Protein AF-A0A920T6J5-F1 (afdb_monomer_lite)

Structure (mmCIF, N/CA/C/O backbone):
data_AF-A0A920T6J5-F1
#
_entry.id   AF-A0A920T6J5-F1
#
loop_
_atom_site.group_PDB
_atom_site.id
_atom_site.type_symbol
_atom_site.label_atom_id
_atom_site.label_alt_id
_atom_site.label_comp_id
_atom_site.label_asym_id
_atom_site.label_entity_id
_atom_site.label_seq_id
_atom_site.pdbx_PDB_ins_code
_atom_site.Cartn_x
_atom_site.Cartn_y
_atom_site.Cartn_z
_atom_site.occupancy
_atom_site.B_iso_or_equiv
_atom_site.auth_seq_id
_atom_site.auth_comp_id
_atom_site.auth_asym_id
_atom_site.auth_atom_id
_atom_site.pdbx_PDB_model_num
ATOM 1 N N . MET A 1 1 ? -23.314 -4.056 2.173 1.00 79.06 1 MET A N 1
ATOM 2 C CA . MET A 1 1 ? -21.935 -3.746 1.733 1.00 79.06 1 MET A CA 1
ATOM 3 C C . MET A 1 1 ? -21.045 -4.875 2.216 1.00 79.06 1 MET A C 1
ATOM 5 O O . MET A 1 1 ? -21.221 -5.291 3.351 1.00 79.06 1 MET A O 1
ATOM 9 N N . ALA A 1 2 ? -20.150 -5.384 1.373 1.00 85.19 2 ALA A N 1
ATOM 10 C CA . ALA A 1 2 ? -19.189 -6.419 1.744 1.00 85.19 2 ALA A CA 1
ATOM 11 C C . ALA A 1 2 ? -17.780 -5.919 1.410 1.00 85.19 2 ALA A C 1
ATOM 13 O O . ALA A 1 2 ? -17.574 -5.370 0.329 1.00 85.19 2 ALA A O 1
ATOM 14 N N . ILE A 1 3 ? -16.838 -6.080 2.341 1.00 83.44 3 ILE A N 1
ATOM 15 C CA . ILE A 1 3 ? -15.427 -5.725 2.155 1.00 83.44 3 ILE A CA 1
ATOM 16 C C . ILE A 1 3 ? -14.642 -7.038 2.081 1.00 83.44 3 ILE A C 1
ATOM 18 O O . ILE A 1 3 ? -14.579 -7.755 3.080 1.00 83.44 3 ILE A O 1
ATOM 22 N N . PRO A 1 4 ? -14.075 -7.397 0.920 1.00 82.75 4 PRO A N 1
ATOM 23 C CA . PRO A 1 4 ? -13.329 -8.643 0.791 1.00 82.75 4 PRO A CA 1
ATOM 24 C C . PRO A 1 4 ? -12.026 -8.618 1.605 1.00 82.75 4 PRO A C 1
ATOM 26 O O . PRO A 1 4 ? -11.267 -7.651 1.537 1.00 82.75 4 PRO A O 1
ATOM 29 N N . TRP A 1 5 ? -11.711 -9.703 2.320 1.00 80.88 5 TRP A N 1
ATOM 30 C CA . TRP A 1 5 ? -10.502 -9.798 3.159 1.00 80.88 5 TRP A CA 1
ATOM 31 C C . TRP A 1 5 ? -9.192 -9.602 2.388 1.00 80.88 5 TRP A C 1
ATOM 33 O O . TRP A 1 5 ? -8.233 -9.066 2.929 1.00 80.88 5 TRP A O 1
ATOM 43 N N . ASN A 1 6 ? -9.152 -9.962 1.104 1.00 75.69 6 ASN A N 1
ATOM 44 C CA . ASN A 1 6 ? -7.975 -9.769 0.249 1.00 75.69 6 ASN A CA 1
ATOM 45 C C . ASN A 1 6 ? -7.645 -8.285 -0.030 1.00 75.69 6 ASN A C 1
ATOM 47 O O . ASN A 1 6 ? -6.553 -7.988 -0.510 1.00 75.69 6 ASN A O 1
ATOM 51 N N . THR A 1 7 ? -8.558 -7.357 0.276 1.00 76.81 7 THR A N 1
ATOM 52 C CA . THR A 1 7 ? -8.324 -5.908 0.151 1.00 76.81 7 THR A CA 1
ATOM 53 C C . THR A 1 7 ? -7.619 -5.311 1.364 1.00 76.81 7 THR A C 1
ATOM 55 O O . THR A 1 7 ? -7.019 -4.240 1.264 1.00 76.81 7 THR A O 1
ATOM 58 N N . LEU A 1 8 ? -7.659 -6.006 2.503 1.00 79.75 8 LEU A N 1
ATOM 59 C CA . LEU A 1 8 ? -7.108 -5.537 3.765 1.00 79.75 8 LEU A CA 1
ATOM 60 C C . LEU A 1 8 ? -5.786 -6.240 4.058 1.00 79.75 8 LEU A C 1
ATOM 62 O O . LEU A 1 8 ? -5.618 -7.439 3.844 1.00 79.75 8 LEU A O 1
ATOM 66 N N . ARG A 1 9 ? -4.832 -5.481 4.595 1.00 78.50 9 ARG A N 1
ATOM 67 C CA . ARG A 1 9 ? -3.588 -6.038 5.124 1.00 78.50 9 ARG A CA 1
ATOM 68 C C . ARG A 1 9 ? -3.708 -6.142 6.635 1.00 78.50 9 ARG A C 1
ATOM 70 O O . ARG A 1 9 ? -3.794 -5.123 7.308 1.00 78.50 9 ARG A O 1
ATOM 77 N N . PHE A 1 10 ? -3.676 -7.363 7.149 1.00 84.81 10 PHE A N 1
ATOM 78 C CA . PHE A 1 10 ? -3.743 -7.670 8.576 1.00 84.81 10 PHE A CA 1
ATOM 79 C C . PHE A 1 10 ? -2.699 -8.741 8.929 1.00 84.81 10 PHE A C 1
ATOM 81 O O . PHE A 1 10 ? -2.268 -9.485 8.036 1.00 84.81 10 PHE A O 1
ATOM 88 N N . PRO A 1 11 ? -2.204 -8.772 10.180 1.00 81.19 11 PRO A N 1
ATOM 89 C CA . PRO A 1 11 ? -1.313 -9.834 10.642 1.00 81.19 11 PRO A CA 1
ATOM 90 C C . PRO A 1 11 ? -2.015 -11.198 10.573 1.00 81.19 11 PRO A C 1
ATOM 92 O O . PRO A 1 11 ? -3.234 -11.281 10.670 1.00 81.19 11 PRO A O 1
ATOM 95 N N . SER A 1 12 ? -1.242 -12.265 10.361 1.00 80.81 12 SER A N 1
ATOM 96 C CA . SER A 1 12 ? -1.778 -13.628 10.387 1.00 80.81 12 SER A CA 1
ATOM 97 C C . SER A 1 12 ? -1.805 -14.102 11.835 1.00 80.81 12 SER A C 1
ATOM 99 O O . SER A 1 12 ? -0.759 -14.460 12.369 1.00 80.81 12 SER A O 1
ATOM 101 N N . GLU A 1 13 ? -2.980 -14.066 12.453 1.00 82.56 13 GLU A N 1
ATOM 102 C CA . GLU A 1 13 ? -3.223 -14.470 13.841 1.00 82.56 13 GLU A CA 1
ATOM 103 C C . GLU A 1 13 ? -4.460 -15.379 13.889 1.00 82.56 13 GLU A C 1
ATOM 105 O O . GLU A 1 13 ? -5.360 -15.242 13.056 1.00 82.56 13 GLU A O 1
ATOM 110 N N . ASP A 1 14 ? -4.501 -16.314 14.842 1.00 84.19 14 ASP A N 1
ATOM 111 C CA . ASP A 1 14 ? -5.622 -17.258 14.988 1.00 84.19 14 ASP A CA 1
ATOM 112 C C . ASP A 1 14 ? -6.931 -16.544 15.364 1.00 84.19 14 ASP A C 1
ATOM 114 O O . ASP A 1 14 ? -8.019 -16.919 14.913 1.00 84.19 14 ASP A O 1
ATOM 118 N N . GLU A 1 15 ? -6.811 -15.477 16.156 1.00 88.88 15 GLU A N 1
ATOM 119 C CA . GLU A 1 15 ? -7.890 -14.565 16.513 1.00 88.88 15 GLU A CA 1
ATOM 120 C C . GLU A 1 15 ? -7.447 -13.123 16.252 1.00 88.88 15 GLU A C 1
ATOM 122 O O . GLU A 1 15 ? -6.636 -12.557 16.980 1.00 88.88 15 GLU A O 1
ATOM 127 N N . LEU A 1 16 ? -7.986 -12.529 15.188 1.00 88.12 16 LEU A N 1
ATOM 128 C CA . LEU A 1 16 ? -7.659 -11.172 14.777 1.00 88.12 16 LEU A CA 1
ATOM 129 C C . LEU A 1 16 ? -8.499 -10.163 15.573 1.00 88.12 16 LEU A C 1
ATOM 131 O O . LEU A 1 16 ? -9.725 -10.254 15.619 1.00 88.12 16 LEU A O 1
ATOM 135 N N . THR A 1 17 ? -7.849 -9.150 16.143 1.00 90.31 17 THR A N 1
ATOM 136 C CA . THR A 1 17 ? -8.537 -7.978 16.705 1.00 90.31 17 THR A CA 1
ATOM 137 C C . THR A 1 17 ? -8.276 -6.762 15.825 1.00 90.31 17 THR A C 1
ATOM 139 O O . THR A 1 17 ? -7.126 -6.435 15.532 1.00 90.31 17 THR A O 1
ATOM 142 N N . MET A 1 18 ? -9.337 -6.080 15.389 1.00 90.31 18 MET A N 1
ATOM 143 C CA . MET A 1 18 ? -9.236 -4.878 14.552 1.00 90.31 18 MET A CA 1
ATOM 144 C C . MET A 1 18 ? -9.957 -3.702 15.204 1.00 90.31 18 MET A C 1
ATOM 146 O O . MET A 1 18 ? -11.013 -3.877 15.795 1.00 90.31 18 MET A O 1
ATOM 150 N N . GLY A 1 19 ? -9.434 -2.488 15.047 1.00 92.44 19 GLY A N 1
ATOM 151 C CA . GLY A 1 19 ? -10.191 -1.282 15.377 1.00 92.44 19 GLY A CA 1
ATOM 152 C C . GLY A 1 19 ? -11.242 -0.995 14.302 1.00 92.44 19 GLY A C 1
ATOM 153 O O . GLY A 1 19 ? -10.909 -0.962 13.116 1.00 92.44 19 GLY A O 1
ATOM 154 N N . LEU A 1 20 ? -12.486 -0.741 14.703 1.00 92.44 20 LEU A N 1
ATOM 155 C CA . LEU A 1 20 ? -13.565 -0.308 13.821 1.00 92.44 20 LEU A CA 1
ATOM 156 C C . LEU A 1 20 ? -14.154 1.023 14.297 1.00 92.44 20 LEU A C 1
ATOM 158 O O . LEU A 1 20 ? -14.522 1.182 15.461 1.00 92.44 20 LEU A O 1
ATOM 162 N N . ALA A 1 21 ? -14.300 1.951 13.355 1.00 92.88 21 ALA A N 1
ATOM 163 C CA . ALA A 1 21 ? -15.135 3.130 13.499 1.00 92.88 21 ALA A CA 1
ATOM 164 C C . ALA A 1 21 ? -15.955 3.333 12.224 1.00 92.88 21 ALA A C 1
ATOM 166 O O . ALA A 1 21 ? -15.489 3.092 11.109 1.00 92.88 21 ALA A O 1
ATOM 167 N N . VAL A 1 22 ? -17.193 3.776 12.394 1.00 92.19 22 VAL A N 1
ATOM 168 C CA . VAL A 1 22 ? -18.149 4.036 11.325 1.00 92.19 22 VAL A CA 1
ATOM 169 C C . VAL A 1 22 ? -18.662 5.454 11.500 1.00 92.19 22 VAL A C 1
ATOM 171 O O . VAL A 1 22 ? -19.270 5.781 12.516 1.00 92.19 22 VAL A O 1
ATOM 174 N N . LYS A 1 23 ? -18.448 6.294 10.486 1.00 91.19 23 LYS A N 1
ATOM 175 C CA . LYS A 1 23 ? -19.017 7.640 10.399 1.00 91.19 23 LYS A CA 1
ATOM 176 C C . LYS A 1 23 ? -20.019 7.687 9.256 1.00 91.19 23 LYS A C 1
ATOM 178 O O . LYS A 1 23 ? -19.721 7.282 8.135 1.00 91.19 23 LYS A O 1
ATOM 183 N N . ARG A 1 24 ? -21.203 8.220 9.527 1.00 91.25 24 ARG A N 1
ATOM 184 C CA . ARG A 1 24 ? -22.245 8.488 8.541 1.00 91.25 24 ARG A CA 1
ATOM 185 C C . ARG A 1 24 ? -22.500 9.984 8.480 1.00 91.25 24 ARG A C 1
ATOM 187 O O . ARG A 1 24 ? -22.776 10.600 9.502 1.00 91.25 24 ARG A O 1
ATOM 194 N N . TYR A 1 25 ? -22.477 10.546 7.279 1.00 93.12 25 TYR A N 1
ATOM 195 C CA . TYR A 1 25 ? -22.892 11.924 7.037 1.00 93.12 25 TYR A CA 1
ATOM 196 C C . TYR A 1 25 ? -24.324 11.953 6.480 1.00 93.12 25 TYR A C 1
ATOM 198 O O . TYR A 1 25 ? -24.694 11.131 5.638 1.00 93.12 25 TYR A O 1
ATOM 206 N N . ILE A 1 26 ? -25.158 12.849 7.005 1.00 94.94 26 ILE A N 1
ATOM 207 C CA . ILE A 1 26 ? -26.576 13.005 6.670 1.00 94.94 26 ILE A CA 1
ATOM 208 C C . ILE A 1 26 ? -26.765 14.412 6.096 1.00 94.94 26 ILE A C 1
ATOM 210 O O . ILE A 1 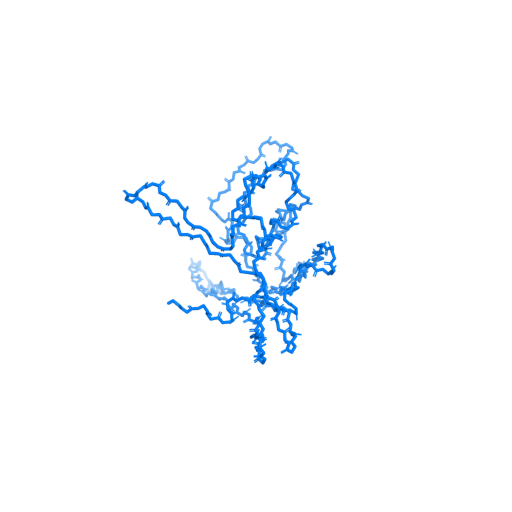26 ? -27.172 15.337 6.798 1.00 94.94 26 ILE A O 1
ATOM 214 N N . ASN A 1 27 ? -26.508 14.559 4.792 1.00 94.81 27 ASN A N 1
ATOM 215 C CA . ASN A 1 27 ? -26.517 15.850 4.085 1.00 94.81 27 ASN A CA 1
ATOM 216 C C . ASN A 1 27 ? -27.794 16.662 4.333 1.00 94.81 27 ASN A C 1
ATOM 218 O O . ASN A 1 27 ? -27.722 17.848 4.622 1.00 94.81 27 ASN A O 1
ATOM 222 N N . ARG A 1 28 ? -28.967 16.013 4.280 1.00 95.50 28 ARG A N 1
ATOM 223 C CA . ARG A 1 28 ? -30.272 16.683 4.445 1.00 95.50 28 ARG A CA 1
ATOM 224 C C . ARG A 1 28 ? -30.461 17.374 5.802 1.00 95.50 28 ARG A C 1
ATOM 226 O O . ARG A 1 28 ? -31.326 18.227 5.918 1.00 95.50 28 ARG A O 1
ATOM 233 N N . LYS A 1 29 ? -29.713 16.955 6.825 1.00 95.06 29 LYS A N 1
ATOM 234 C CA . LYS A 1 29 ? -29.741 17.544 8.170 1.00 95.06 29 LYS A CA 1
ATOM 235 C C . LYS A 1 29 ? -28.455 18.300 8.503 1.00 95.06 29 LYS A C 1
ATOM 237 O O . LYS A 1 29 ? -28.362 18.877 9.574 1.00 95.06 29 LYS A O 1
ATOM 242 N N . ASN A 1 30 ? -27.467 18.274 7.608 1.00 92.69 30 ASN A N 1
ATOM 243 C CA . ASN A 1 30 ? -26.106 18.719 7.886 1.00 92.69 30 ASN A CA 1
ATOM 244 C C . ASN A 1 30 ? -25.518 18.094 9.175 1.00 92.69 30 ASN A C 1
ATOM 246 O O . ASN A 1 30 ? -24.824 18.751 9.943 1.00 92.69 30 ASN A O 1
ATOM 250 N N . GLU A 1 31 ? -25.812 16.814 9.420 1.00 91.25 31 GLU A N 1
ATOM 251 C CA . GLU A 1 31 ? -25.408 16.091 10.634 1.00 91.25 31 GLU A CA 1
ATOM 252 C C . GLU A 1 31 ? -24.412 14.977 10.301 1.00 91.25 31 GLU A C 1
ATOM 254 O O . GLU A 1 31 ? -24.506 14.330 9.254 1.00 91.25 31 GLU A O 1
ATOM 259 N N . SER A 1 32 ? -23.492 14.686 11.223 1.00 89.69 32 SER A N 1
ATOM 260 C CA . SER A 1 32 ? -22.671 13.476 11.171 1.00 89.69 32 SER A CA 1
ATOM 261 C C . SER A 1 32 ? -22.882 12.629 12.416 1.00 89.69 32 SER A C 1
ATOM 263 O O . SER A 1 32 ? -22.815 13.143 13.527 1.00 89.69 32 SER A O 1
ATOM 265 N N . VAL A 1 33 ? -23.092 11.333 12.223 1.00 91.50 33 VAL A N 1
ATOM 266 C CA . VAL A 1 33 ? -23.252 10.348 13.294 1.00 91.50 33 VAL A CA 1
ATOM 267 C C . VAL A 1 33 ? -22.057 9.406 13.246 1.00 91.50 33 VAL A C 1
ATOM 269 O O . VAL A 1 33 ? -21.676 8.963 12.162 1.00 91.50 33 VAL A O 1
ATOM 272 N N . MET A 1 34 ? -21.460 9.100 14.396 1.00 91.56 34 MET A N 1
ATOM 273 C CA . MET A 1 34 ? -20.277 8.245 14.489 1.00 91.56 34 MET A CA 1
ATOM 274 C C . MET A 1 34 ? -20.428 7.190 15.581 1.00 91.56 34 MET A C 1
ATOM 276 O O . MET A 1 34 ? -21.025 7.451 16.624 1.00 91.56 34 MET A O 1
ATOM 280 N N . TRP A 1 35 ? -19.858 6.013 15.333 1.00 92.12 35 TRP A N 1
ATOM 281 C CA . TRP A 1 35 ? -19.635 4.976 16.330 1.00 92.12 35 TRP A CA 1
ATOM 282 C C . TRP A 1 35 ? -18.215 4.392 16.188 1.00 92.12 35 TRP A C 1
ATOM 284 O O . TRP A 1 35 ? -17.823 4.107 15.056 1.00 92.12 35 TRP A O 1
ATOM 294 N N . PRO A 1 36 ? -17.458 4.169 17.279 1.00 92.44 36 PRO A N 1
ATOM 295 C CA . PRO A 1 36 ? -17.750 4.625 18.640 1.00 92.44 36 PRO A CA 1
ATOM 296 C C . PRO A 1 36 ? -17.732 6.159 18.735 1.00 92.44 36 PRO A C 1
ATOM 298 O O . PRO A 1 36 ? -17.337 6.844 17.793 1.00 92.44 36 PRO A O 1
ATOM 301 N N . HIS A 1 37 ? -18.202 6.707 19.855 1.00 89.00 37 HIS A N 1
ATOM 302 C CA . HIS A 1 37 ? -18.069 8.141 20.098 1.00 89.00 37 HIS A CA 1
ATOM 303 C C . HIS A 1 37 ? -16.587 8.484 20.294 1.00 89.00 37 HIS A C 1
ATOM 305 O O . HIS A 1 37 ? -15.954 7.962 21.209 1.00 89.00 37 HIS A O 1
ATOM 311 N N . ILE A 1 38 ? -16.052 9.349 19.434 1.00 87.00 38 ILE A N 1
ATOM 312 C CA . ILE A 1 38 ? -14.722 9.940 19.583 1.00 87.00 38 ILE A CA 1
ATOM 313 C C . ILE A 1 38 ? -14.939 11.367 20.082 1.00 87.00 38 ILE A C 1
ATOM 315 O O . ILE A 1 38 ? -15.641 12.148 19.436 1.00 87.00 38 ILE A O 1
ATOM 319 N N . GLY A 1 39 ? -14.394 11.675 21.257 1.00 81.56 39 GLY A N 1
ATOM 320 C CA . GLY A 1 39 ? -14.588 12.968 21.903 1.00 81.56 39 GLY A CA 1
ATOM 321 C C . GLY A 1 39 ? -13.955 14.125 21.124 1.00 81.56 39 GLY A C 1
ATOM 322 O O . GLY A 1 39 ? -12.977 13.953 20.390 1.00 81.56 39 GLY A O 1
ATOM 323 N N . LEU A 1 40 ? -14.524 15.322 21.283 1.00 80.06 40 LEU A N 1
ATOM 324 C CA . LEU A 1 40 ? -14.076 16.542 20.598 1.00 80.06 40 LEU A CA 1
ATOM 325 C C . LEU A 1 40 ? -12.680 17.000 21.044 1.00 80.06 40 LEU A C 1
ATOM 327 O O . LEU A 1 40 ? -12.044 17.793 20.352 1.00 80.06 40 LEU A O 1
ATOM 331 N N . GLU A 1 41 ? -12.187 16.496 22.177 1.00 82.44 41 GLU A N 1
ATOM 332 C CA . GLU A 1 41 ? -10.812 16.687 22.635 1.00 82.44 41 GLU A CA 1
ATOM 333 C C . GLU A 1 41 ? -9.774 16.128 21.648 1.00 82.44 41 GLU A C 1
ATOM 335 O O . GLU A 1 41 ? -8.633 16.596 21.615 1.00 82.44 41 GLU A O 1
ATOM 340 N N . TYR A 1 42 ? -10.165 15.174 20.798 1.00 80.75 42 TYR A N 1
ATOM 341 C CA . TYR A 1 42 ? -9.332 14.675 19.714 1.00 80.75 42 TYR A CA 1
ATOM 342 C C . TYR A 1 42 ? -9.561 15.514 18.454 1.00 80.75 42 TYR A C 1
ATOM 344 O O . TYR A 1 42 ? -10.535 15.338 17.725 1.00 80.75 42 TYR A O 1
ATOM 352 N N . SER A 1 43 ? -8.595 16.378 18.131 1.00 72.38 43 SER A N 1
ATOM 353 C CA . SER A 1 43 ? -8.620 17.247 16.940 1.00 72.38 43 SER A CA 1
ATOM 354 C C . SER A 1 43 ? -8.731 16.502 15.601 1.00 72.38 43 SER A C 1
ATOM 356 O O . SER A 1 43 ? -8.997 17.114 14.569 1.00 72.38 43 SER A O 1
ATOM 358 N N . SER A 1 44 ? -8.510 15.186 15.610 1.00 76.44 44 SER A N 1
ATOM 359 C CA . SER A 1 44 ? -8.473 14.330 14.425 1.00 76.44 44 SER A CA 1
ATOM 360 C C . SER A 1 44 ? -9.793 13.601 14.133 1.00 76.44 44 SER A C 1
ATOM 362 O O . SER A 1 44 ? -9.869 12.938 13.102 1.00 76.44 44 SER A O 1
ATOM 364 N N . ASP A 1 45 ? -10.837 13.734 14.967 1.00 81.81 45 ASP A N 1
ATOM 365 C CA . ASP A 1 45 ? -12.170 13.140 14.732 1.00 81.81 45 ASP A CA 1
ATOM 366 C C . ASP A 1 45 ? -12.072 11.645 14.323 1.00 81.81 45 ASP A C 1
ATOM 368 O O . ASP A 1 45 ? -11.370 10.873 14.980 1.00 81.81 45 ASP A O 1
ATOM 372 N N . VAL A 1 46 ? -12.678 11.220 13.201 1.00 82.88 46 VAL A N 1
ATOM 373 C CA . VAL A 1 46 ? -12.619 9.829 12.706 1.00 82.88 46 VAL A CA 1
ATOM 374 C C . VAL A 1 46 ? -11.195 9.348 12.414 1.00 82.88 46 VAL A C 1
ATOM 376 O O . VAL A 1 46 ? -10.967 8.153 12.324 1.00 82.88 46 VAL A O 1
ATOM 379 N N . TYR A 1 47 ? -10.215 10.239 12.262 1.00 83.62 47 TYR A N 1
ATOM 380 C CA . TYR A 1 47 ? -8.822 9.855 12.027 1.00 83.62 47 TYR A CA 1
ATOM 381 C C . TYR A 1 47 ? -8.085 9.458 13.316 1.00 83.62 47 TYR A C 1
ATOM 383 O O . TYR A 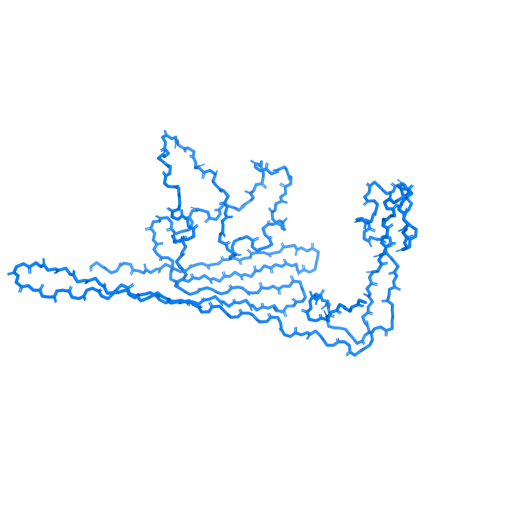1 47 ? -6.939 9.008 13.250 1.00 83.62 47 TYR A O 1
ATOM 391 N N . GLN A 1 48 ? -8.727 9.569 14.484 1.00 87.75 48 GLN A N 1
ATOM 392 C CA . GLN A 1 48 ? -8.173 9.127 15.759 1.00 87.75 48 GLN A CA 1
ATOM 393 C C . GLN A 1 48 ? -8.298 7.601 15.933 1.00 87.75 48 GLN A C 1
ATOM 395 O O . GLN A 1 48 ? -9.122 7.092 16.692 1.00 87.75 48 GLN A O 1
ATOM 400 N N . VAL A 1 49 ? -7.423 6.852 15.255 1.00 86.31 49 VAL A N 1
ATOM 401 C CA . VAL A 1 49 ? -7.442 5.372 15.224 1.00 86.31 49 VAL A CA 1
ATOM 402 C C . VAL A 1 49 ? -7.323 4.732 16.617 1.00 86.31 49 VAL A C 1
ATOM 404 O O . VAL A 1 49 ? -7.835 3.640 16.839 1.00 86.31 49 VAL A O 1
ATOM 407 N N . SER A 1 50 ? -6.688 5.406 17.584 1.00 88.62 50 SER A N 1
ATOM 408 C CA . SER A 1 50 ? -6.548 4.895 18.957 1.00 88.62 50 SER A CA 1
ATOM 409 C C . SER A 1 50 ? -7.869 4.789 19.728 1.00 88.62 50 SER A C 1
ATOM 411 O O . SER A 1 50 ? -7.896 4.128 20.758 1.00 88.62 50 SER A O 1
ATOM 413 N N . GLN A 1 51 ? -8.929 5.463 19.268 1.00 90.38 51 GLN A N 1
ATOM 414 C CA . GLN A 1 51 ? -10.250 5.483 19.910 1.00 90.38 51 GLN A CA 1
ATOM 415 C C . GLN A 1 51 ? -11.257 4.546 19.227 1.00 90.38 51 GLN A C 1
ATOM 417 O O . GLN A 1 51 ? -12.451 4.590 19.511 1.00 90.38 51 GLN A O 1
ATOM 422 N N . TYR A 1 52 ? -10.804 3.716 18.288 1.00 94.25 52 TYR A N 1
ATOM 423 C CA . TYR A 1 52 ? -11.681 2.786 17.585 1.00 94.25 52 TYR A CA 1
ATOM 424 C C . TYR A 1 52 ? -12.159 1.662 18.510 1.00 94.25 52 TYR A C 1
ATOM 426 O O . TYR A 1 52 ? -11.449 1.238 19.419 1.00 94.25 52 TYR A O 1
ATOM 434 N N . ALA A 1 53 ? -13.359 1.143 18.248 1.00 93.12 53 ALA A N 1
ATOM 435 C CA . ALA A 1 53 ? -13.893 0.018 18.999 1.00 93.12 53 ALA A CA 1
ATOM 436 C C . ALA A 1 53 ? -13.181 -1.271 18.578 1.00 93.12 53 ALA A C 1
ATOM 438 O O . ALA A 1 53 ? -12.924 -1.483 17.391 1.00 93.12 53 ALA A O 1
ATOM 439 N N . ASN A 1 54 ? -12.897 -2.152 19.536 1.00 94.00 54 ASN A N 1
ATOM 440 C CA . ASN A 1 54 ? -12.270 -3.438 19.248 1.00 94.00 54 ASN A CA 1
ATOM 441 C C . ASN A 1 54 ? -13.294 -4.401 18.639 1.00 94.00 54 ASN A C 1
ATOM 443 O O . ASN A 1 54 ? -14.217 -4.857 19.312 1.00 94.00 54 ASN A O 1
ATOM 447 N N . LEU A 1 55 ? -13.109 -4.731 17.366 1.00 91.38 55 LEU A N 1
ATOM 448 C CA . LEU A 1 55 ? -13.788 -5.819 16.681 1.00 91.38 55 LEU A CA 1
ATOM 449 C C . LEU A 1 55 ? -13.029 -7.119 16.964 1.00 91.38 55 LEU A C 1
ATOM 451 O O . LEU A 1 55 ? -11.939 -7.337 16.432 1.00 91.38 55 LEU A O 1
ATOM 455 N N . THR A 1 56 ? -13.611 -7.953 17.820 1.00 91.38 56 THR A N 1
ATOM 456 C CA . THR A 1 56 ? -13.085 -9.260 18.239 1.00 91.38 56 THR A CA 1
ATOM 457 C C . THR A 1 56 ? -13.917 -10.405 17.647 1.00 91.38 56 THR A C 1
ATOM 459 O O . THR A 1 56 ? -14.927 -10.173 16.979 1.00 91.38 56 THR A O 1
ATOM 462 N N . GLY A 1 57 ? -13.490 -11.657 17.849 1.00 87.56 57 GLY A N 1
ATOM 463 C CA . GLY A 1 57 ? -14.195 -12.840 17.338 1.00 87.56 57 GLY A CA 1
ATOM 464 C C . GLY A 1 57 ? -13.926 -13.162 15.863 1.00 87.56 57 GLY A C 1
ATOM 465 O O . GLY A 1 57 ? -14.553 -14.061 15.300 1.00 87.56 57 GLY A O 1
ATOM 466 N N . LEU A 1 58 ? -12.978 -12.467 15.230 1.00 88.81 58 LEU A N 1
ATOM 467 C CA . LEU A 1 58 ? -12.537 -12.734 13.863 1.00 88.81 58 LEU A CA 1
ATOM 468 C C . LEU A 1 58 ? -11.553 -13.914 13.848 1.00 88.81 58 LEU A C 1
ATOM 470 O O . LEU A 1 58 ? -10.340 -13.734 13.947 1.00 88.81 58 LEU A O 1
ATOM 474 N N . LYS A 1 59 ? -12.086 -15.133 13.738 1.00 89.19 59 LYS A N 1
ATOM 475 C CA . LYS A 1 59 ? -11.303 -16.382 13.741 1.00 89.19 59 LYS A CA 1
ATOM 476 C C . LYS A 1 59 ? -11.175 -16.980 12.347 1.00 89.19 59 LYS A C 1
ATOM 478 O O . LYS A 1 59 ? -12.058 -16.812 11.508 1.00 89.19 59 LYS A O 1
ATOM 483 N N . ASN A 1 60 ? -10.091 -17.722 12.117 1.00 84.31 60 ASN A N 1
ATOM 484 C CA . ASN A 1 60 ? -9.823 -18.448 10.867 1.00 84.31 60 ASN A CA 1
ATOM 485 C C . ASN A 1 60 ? -9.763 -17.565 9.604 1.00 84.31 60 ASN A C 1
ATOM 487 O O . ASN A 1 60 ? -10.002 -18.042 8.490 1.00 84.31 60 ASN A O 1
ATOM 491 N N . ILE A 1 61 ? -9.419 -16.282 9.747 1.00 84.62 61 ILE A N 1
ATOM 492 C CA . ILE A 1 61 ? -9.254 -15.387 8.601 1.00 84.62 61 ILE A CA 1
ATOM 493 C C . ILE A 1 61 ? -7.849 -15.557 8.038 1.00 84.62 61 ILE A C 1
ATOM 495 O O . ILE A 1 61 ? -6.857 -15.148 8.636 1.00 84.62 61 ILE A O 1
ATOM 499 N N . LYS A 1 62 ? -7.760 -16.133 6.840 1.00 78.06 62 LYS A N 1
ATOM 500 C CA . LYS A 1 62 ? -6.485 -16.268 6.138 1.00 78.06 62 LYS A CA 1
ATOM 501 C C . LYS A 1 62 ? -6.172 -14.997 5.366 1.00 78.06 62 LYS A C 1
ATOM 503 O O . LYS A 1 62 ? -6.962 -14.540 4.538 1.00 78.06 62 LYS A O 1
ATOM 508 N N . ARG A 1 63 ? -4.978 -14.455 5.598 1.00 74.38 63 ARG A N 1
ATOM 509 C CA . ARG A 1 63 ? -4.408 -13.423 4.735 1.00 74.38 63 ARG A CA 1
ATOM 510 C C . ARG A 1 63 ? -4.213 -14.013 3.335 1.00 74.38 63 ARG A C 1
ATOM 512 O O . ARG A 1 63 ? -3.578 -15.053 3.183 1.00 74.38 63 ARG A O 1
ATOM 519 N N . GLY A 1 64 ? -4.756 -13.347 2.318 1.00 70.00 64 GLY A N 1
ATOM 520 C CA . GLY A 1 64 ? -4.495 -13.708 0.925 1.00 70.00 64 GLY A CA 1
ATOM 521 C C . GLY A 1 64 ? -3.036 -13.446 0.536 1.00 70.00 64 GLY A C 1
ATOM 522 O O . GLY A 1 64 ? -2.396 -12.537 1.070 1.00 70.00 64 GLY A O 1
ATOM 523 N N . ASN A 1 65 ? -2.519 -14.219 -0.419 1.00 71.00 65 ASN A N 1
ATOM 524 C CA . ASN A 1 65 ? -1.200 -13.969 -0.995 1.00 71.00 65 ASN A CA 1
ATOM 525 C C . ASN A 1 65 ? -1.231 -12.652 -1.785 1.00 71.00 65 ASN A C 1
ATOM 527 O O . ASN A 1 65 ? -1.945 -12.527 -2.776 1.00 71.00 65 ASN A O 1
ATOM 531 N N . ASP A 1 66 ? -0.455 -11.665 -1.342 1.00 76.56 66 ASP A N 1
ATOM 532 C CA . ASP A 1 66 ? -0.349 -10.357 -1.994 1.00 76.56 66 ASP A CA 1
ATOM 533 C C . ASP A 1 66 ? 0.806 -10.376 -2.999 1.00 76.56 66 ASP A C 1
ATOM 535 O O . ASP A 1 66 ? 1.891 -9.848 -2.743 1.00 76.56 66 ASP A O 1
ATOM 539 N N . ILE A 1 67 ? 0.580 -11.076 -4.112 1.00 85.81 67 ILE A N 1
ATOM 540 C CA . ILE A 1 67 ? 1.520 -11.177 -5.231 1.00 85.81 67 ILE A CA 1
ATOM 541 C C . ILE A 1 67 ? 0.904 -10.471 -6.431 1.00 85.81 67 ILE A C 1
ATOM 543 O O . ILE A 1 67 ? -0.215 -10.792 -6.828 1.00 85.81 67 ILE A O 1
ATOM 547 N N . LYS A 1 68 ? 1.624 -9.517 -7.021 1.00 85.19 68 LYS A N 1
ATOM 548 C CA . LYS A 1 68 ? 1.222 -8.879 -8.280 1.00 85.19 68 LYS A CA 1
ATOM 549 C C . LYS A 1 68 ? 2.368 -8.951 -9.266 1.00 85.19 68 LYS A C 1
ATOM 551 O O . LYS A 1 68 ? 3.447 -8.442 -8.984 1.00 85.19 68 LYS A O 1
ATOM 556 N N . PHE A 1 69 ? 2.110 -9.557 -10.413 1.00 88.19 69 PHE A N 1
ATOM 557 C CA . PHE A 1 69 ? 3.048 -9.645 -11.520 1.00 88.19 69 PHE A CA 1
ATOM 558 C C . PHE A 1 69 ? 2.525 -8.804 -12.684 1.00 88.19 69 PHE A C 1
ATOM 560 O O . PHE A 1 69 ? 1.354 -8.917 -13.047 1.00 88.19 69 PHE A O 1
ATOM 567 N N . LYS A 1 70 ? 3.374 -7.933 -13.224 1.00 84.31 70 LYS A N 1
ATOM 568 C CA . LYS A 1 70 ? 3.052 -7.005 -14.309 1.00 84.31 70 LYS A CA 1
ATOM 569 C C . LYS A 1 70 ? 4.115 -7.137 -15.405 1.00 84.31 70 LYS A C 1
ATOM 571 O O . LYS A 1 70 ? 5.130 -6.445 -15.336 1.00 84.31 70 LYS A O 1
ATOM 576 N N . PRO A 1 71 ? 3.932 -8.040 -16.379 1.00 86.88 71 PRO A N 1
ATOM 577 C CA . PRO A 1 71 ? 4.785 -8.080 -17.556 1.00 86.88 71 PRO A CA 1
ATOM 578 C C . PRO A 1 71 ? 4.428 -6.921 -18.493 1.00 86.88 71 PRO A C 1
ATOM 580 O O . PRO A 1 71 ? 3.261 -6.540 -18.597 1.00 86.88 71 PRO A O 1
ATOM 583 N N . PHE A 1 72 ? 5.415 -6.384 -19.197 1.00 77.19 72 PHE A N 1
ATOM 584 C CA . PHE A 1 72 ? 5.201 -5.444 -20.290 1.00 77.19 72 PHE A CA 1
ATOM 585 C C . PHE A 1 72 ? 6.148 -5.771 -21.444 1.00 77.19 72 PHE A C 1
ATOM 587 O O . PHE A 1 72 ? 7.245 -6.297 -21.254 1.00 77.19 72 PHE A O 1
ATOM 594 N N . GLY A 1 73 ? 5.699 -5.476 -22.654 1.00 77.06 73 GLY A N 1
ATOM 595 C CA . GLY A 1 73 ? 6.443 -5.715 -23.876 1.00 77.06 73 GLY A CA 1
ATOM 596 C C . GLY A 1 73 ? 6.017 -4.713 -24.929 1.00 77.06 73 GLY A C 1
ATOM 597 O O . GLY A 1 73 ? 4.835 -4.402 -25.059 1.00 77.06 73 GLY A O 1
ATOM 598 N N . ILE A 1 74 ? 6.995 -4.202 -25.649 1.00 70.44 74 ILE A N 1
ATOM 599 C CA . ILE A 1 74 ? 6.858 -3.316 -26.789 1.00 70.44 74 ILE A CA 1
ATOM 600 C C . ILE A 1 74 ? 7.549 -4.044 -27.929 1.00 70.44 74 ILE A C 1
ATOM 602 O O . ILE A 1 74 ? 8.663 -4.531 -27.761 1.00 70.44 74 ILE A O 1
ATOM 606 N N . ALA A 1 75 ? 6.878 -4.137 -29.065 1.00 71.94 75 ALA A N 1
ATOM 607 C CA . ALA A 1 75 ? 7.454 -4.625 -30.304 1.00 71.94 75 ALA A CA 1
ATOM 608 C C . ALA A 1 75 ? 7.314 -3.510 -31.337 1.00 71.94 75 ALA A C 1
ATOM 610 O O . ALA A 1 75 ? 6.256 -2.884 -31.431 1.00 71.94 75 ALA A O 1
ATOM 611 N N . GLY A 1 76 ? 8.379 -3.247 -32.084 1.00 61.81 76 GLY A N 1
ATOM 612 C CA . GLY A 1 76 ? 8.395 -2.243 -33.136 1.00 61.81 76 GLY A CA 1
ATOM 613 C C .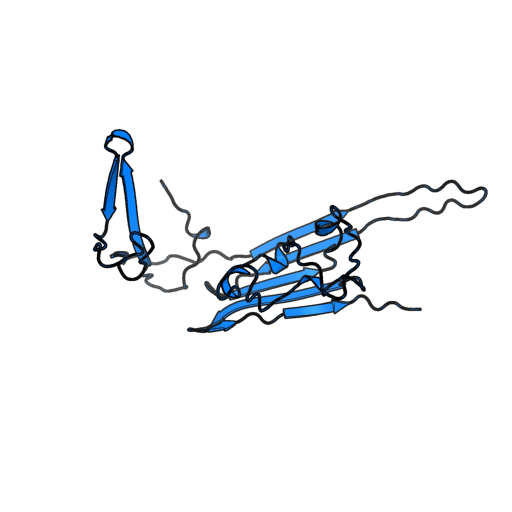 GLY A 1 76 ? 9.340 -2.691 -34.234 1.00 61.81 76 GLY A C 1
ATOM 614 O O . GLY A 1 76 ? 10.421 -3.192 -33.946 1.00 61.81 76 GLY A O 1
ATOM 615 N N . ALA A 1 77 ? 8.919 -2.524 -35.479 1.00 61.16 77 ALA A N 1
ATOM 616 C CA . ALA A 1 77 ? 9.776 -2.703 -36.635 1.00 61.16 77 ALA A CA 1
ATOM 617 C C . ALA A 1 77 ? 9.993 -1.325 -37.251 1.00 61.16 77 ALA A C 1
ATOM 619 O O . ALA A 1 77 ? 9.023 -0.609 -37.516 1.00 61.16 77 ALA A O 1
ATOM 620 N N . GLN A 1 78 ? 11.251 -0.949 -37.448 1.00 59.44 78 GLN A N 1
ATOM 621 C CA . GLN A 1 78 ? 11.601 0.227 -38.226 1.00 59.44 78 GLN A CA 1
ATOM 622 C C . GLN A 1 78 ? 12.244 -0.242 -39.524 1.00 59.44 78 GLN A C 1
ATOM 624 O O . GLN A 1 78 ? 13.281 -0.898 -39.512 1.00 59.44 78 GLN A O 1
ATOM 629 N N . GLU A 1 79 ? 11.606 0.083 -40.645 1.00 55.38 79 GLU A N 1
ATOM 630 C CA . GLU A 1 79 ? 12.168 -0.148 -41.970 1.00 55.38 79 GLU A CA 1
ATOM 631 C C . GLU A 1 79 ? 12.805 1.158 -42.440 1.00 55.38 79 GLU A C 1
ATOM 633 O O . GLU A 1 79 ? 12.119 2.152 -42.688 1.00 55.38 79 GLU A O 1
ATOM 638 N N . GLN A 1 80 ? 14.135 1.181 -42.499 1.00 53.50 80 GLN A N 1
ATOM 639 C CA . GLN A 1 80 ? 14.878 2.319 -43.017 1.00 53.50 80 GLN A CA 1
ATOM 640 C C . GLN A 1 80 ? 15.396 1.972 -44.411 1.00 53.50 80 GLN A C 1
ATOM 642 O O . GLN A 1 80 ? 16.392 1.272 -44.560 1.00 53.50 80 GLN A O 1
ATOM 647 N N . ILE A 1 81 ? 14.717 2.471 -45.446 1.00 52.06 81 ILE A N 1
ATOM 648 C CA . ILE A 1 81 ? 15.163 2.305 -46.832 1.00 52.06 81 ILE A CA 1
ATOM 649 C C . ILE A 1 81 ? 16.354 3.246 -47.055 1.00 52.06 81 ILE A C 1
ATOM 651 O O . ILE A 1 81 ? 16.186 4.458 -47.167 1.00 52.06 81 ILE A O 1
ATOM 655 N N . THR A 1 82 ? 17.565 2.690 -47.075 1.00 56.41 82 THR A N 1
ATOM 656 C CA . THR A 1 82 ? 18.790 3.363 -47.537 1.00 56.41 82 THR A CA 1
ATOM 657 C C . THR A 1 82 ? 19.341 2.564 -48.715 1.00 56.41 82 THR A C 1
ATOM 659 O O . THR A 1 82 ? 19.254 1.340 -48.694 1.00 56.41 82 THR A O 1
ATOM 662 N N . ASP A 1 83 ? 19.893 3.247 -49.722 1.00 56.53 83 ASP A N 1
ATOM 663 C CA . ASP A 1 83 ? 20.213 2.775 -51.087 1.00 56.53 83 ASP A CA 1
ATOM 664 C C . ASP A 1 83 ? 21.068 1.491 -51.257 1.00 56.53 83 ASP A C 1
ATOM 666 O O . ASP A 1 83 ? 21.463 1.196 -52.383 1.00 56.53 83 ASP A O 1
ATOM 670 N N . ASN A 1 84 ? 21.354 0.683 -50.224 1.00 54.09 84 ASN A N 1
ATOM 671 C CA . ASN A 1 84 ? 21.850 -0.679 -50.464 1.00 54.09 84 ASN A CA 1
ATOM 672 C C . ASN A 1 84 ? 21.743 -1.729 -49.340 1.00 54.09 84 ASN A C 1
ATOM 674 O O . ASN A 1 84 ? 22.273 -2.819 -49.533 1.00 54.09 84 ASN A O 1
ATOM 678 N N . GLU A 1 85 ? 21.081 -1.492 -48.202 1.00 52.44 85 GLU A N 1
ATOM 679 C CA . GLU A 1 85 ? 20.925 -2.540 -47.172 1.00 52.44 85 GLU A CA 1
ATOM 680 C C . GLU A 1 85 ? 19.590 -2.413 -46.422 1.00 52.44 85 GLU A C 1
ATOM 682 O O . GLU A 1 85 ? 19.255 -1.353 -45.895 1.00 52.44 85 GLU A O 1
ATOM 687 N N . ASN A 1 86 ? 18.836 -3.517 -46.345 1.00 47.84 86 ASN A N 1
ATOM 688 C CA . ASN A 1 86 ? 17.660 -3.634 -45.481 1.00 47.84 86 ASN A CA 1
ATOM 689 C C . ASN A 1 86 ? 18.128 -3.830 -44.033 1.00 47.84 86 ASN A C 1
ATOM 691 O O . ASN A 1 86 ? 18.338 -4.961 -43.595 1.00 47.84 86 ASN A O 1
ATOM 695 N N . ILE A 1 87 ? 18.301 -2.739 -43.288 1.00 51.72 87 ILE A N 1
ATOM 696 C CA . ILE A 1 87 ? 18.540 -2.805 -41.843 1.00 51.72 87 ILE A CA 1
ATOM 697 C C . ILE A 1 87 ? 17.174 -2.894 -41.160 1.00 51.72 87 ILE A C 1
ATOM 699 O O . ILE A 1 87 ? 16.452 -1.904 -41.050 1.00 51.72 87 ILE A O 1
ATOM 703 N N . SER A 1 88 ? 16.797 -4.101 -40.739 1.00 51.09 88 SER A N 1
ATOM 704 C CA . SER A 1 88 ? 15.663 -4.304 -39.840 1.00 51.09 88 SER A CA 1
ATOM 705 C C . SER A 1 88 ? 16.133 -4.079 -38.403 1.00 51.09 88 SER A C 1
ATOM 707 O O . SER A 1 88 ? 16.699 -4.989 -37.793 1.00 51.09 88 SER A O 1
ATOM 709 N N . ASP A 1 89 ? 15.911 -2.883 -37.861 1.00 55.44 89 ASP A N 1
ATOM 710 C CA . ASP A 1 89 ? 16.100 -2.650 -36.429 1.00 55.44 89 ASP A CA 1
ATOM 711 C C . ASP A 1 89 ? 14.875 -3.191 -35.679 1.00 55.44 89 ASP A C 1
ATOM 713 O O . ASP A 1 89 ? 13.759 -2.671 -35.788 1.00 55.44 89 ASP A O 1
ATOM 717 N N . ASP A 1 90 ? 15.087 -4.276 -34.930 1.00 55.06 90 ASP A N 1
ATOM 718 C CA . ASP A 1 90 ? 14.116 -4.795 -33.970 1.00 55.06 90 ASP A CA 1
ATOM 719 C C . ASP A 1 90 ? 14.092 -3.854 -32.756 1.00 55.06 90 ASP A C 1
ATOM 721 O O . ASP A 1 90 ? 14.986 -3.866 -31.908 1.00 55.06 90 ASP A O 1
ATOM 725 N N . LEU A 1 91 ? 13.070 -2.996 -32.684 1.00 61.84 91 LEU A N 1
ATOM 726 C CA . LEU A 1 91 ? 12.858 -2.044 -31.587 1.00 61.84 91 LEU A CA 1
ATOM 727 C C . LEU A 1 91 ? 12.131 -2.693 -30.395 1.00 61.84 91 LEU A C 1
ATOM 729 O O . LEU A 1 91 ? 11.530 -2.004 -29.563 1.00 61.84 91 LEU A O 1
ATOM 733 N N . GLY A 1 92 ? 12.156 -4.024 -30.311 1.00 65.12 92 GLY A N 1
ATOM 734 C CA . GLY A 1 92 ? 11.563 -4.788 -29.227 1.00 65.12 92 GLY A CA 1
ATOM 735 C C . GLY A 1 92 ? 12.189 -4.492 -27.858 1.00 65.12 92 GLY A C 1
ATOM 736 O O . GLY A 1 92 ? 13.403 -4.554 -27.670 1.00 65.12 92 GLY A O 1
ATOM 737 N N . SER A 1 93 ? 11.351 -4.233 -26.853 1.00 73.19 93 SER A N 1
ATOM 738 C CA . SER A 1 93 ? 11.755 -4.167 -25.445 1.00 73.19 93 SER A CA 1
ATOM 739 C C . SER A 1 93 ? 10.718 -4.857 -24.573 1.00 73.19 93 SER A C 1
ATOM 741 O O . SER A 1 93 ? 9.526 -4.599 -24.694 1.00 73.19 93 SER A O 1
ATOM 743 N N . ALA A 1 94 ? 11.155 -5.726 -23.667 1.00 79.12 94 ALA A N 1
ATOM 744 C CA . ALA A 1 94 ? 10.273 -6.407 -22.726 1.00 79.12 94 ALA A CA 1
ATOM 745 C C . ALA A 1 94 ? 10.834 -6.347 -21.311 1.00 79.12 94 ALA A C 1
ATOM 747 O O . ALA A 1 94 ? 12.046 -6.412 -21.108 1.00 79.12 94 ALA A O 1
ATOM 748 N N . GLY A 1 95 ? 9.953 -6.281 -20.324 1.00 82.19 95 GLY A N 1
ATOM 749 C CA . GLY A 1 95 ? 10.329 -6.338 -18.923 1.00 82.19 95 GLY A CA 1
ATOM 750 C C . GLY A 1 95 ? 9.168 -6.754 -18.039 1.00 82.19 95 GLY A C 1
ATOM 751 O O . GLY A 1 95 ? 8.085 -7.117 -18.503 1.00 82.19 95 GLY A O 1
ATOM 752 N N . ALA A 1 96 ? 9.413 -6.768 -16.737 1.00 84.44 96 ALA A N 1
ATOM 753 C CA . ALA A 1 96 ? 8.407 -7.187 -15.780 1.00 84.44 96 ALA A CA 1
ATOM 754 C C . ALA A 1 96 ? 8.639 -6.581 -14.401 1.00 84.44 96 ALA A C 1
ATOM 756 O O . ALA A 1 96 ? 9.777 -6.465 -13.938 1.00 84.44 96 ALA A O 1
ATOM 757 N N . ASP A 1 97 ? 7.532 -6.299 -13.721 1.00 83.25 97 ASP A N 1
ATOM 758 C CA . ASP A 1 97 ? 7.514 -5.911 -12.318 1.00 83.25 97 ASP A CA 1
ATOM 759 C C . ASP A 1 97 ? 6.827 -6.986 -11.472 1.00 83.25 97 ASP A C 1
ATOM 761 O O . ASP A 1 97 ? 5.768 -7.515 -11.822 1.00 83.25 97 ASP A O 1
ATOM 765 N N . LEU A 1 98 ? 7.417 -7.292 -10.321 1.00 87.31 98 LEU A N 1
ATOM 766 C CA . LEU A 1 98 ? 6.893 -8.236 -9.345 1.00 87.31 98 LEU A CA 1
ATOM 767 C C . LEU A 1 98 ? 6.812 -7.576 -7.969 1.00 87.31 98 LEU A C 1
ATOM 769 O O . LEU A 1 98 ? 7.813 -7.176 -7.376 1.00 87.31 98 LEU A O 1
ATOM 773 N N . TYR A 1 99 ? 5.603 -7.547 -7.426 1.00 87.44 99 TYR A N 1
ATOM 774 C CA . TYR A 1 99 ? 5.305 -7.103 -6.074 1.00 87.44 99 TYR A CA 1
ATOM 775 C C . TYR A 1 99 ? 4.966 -8.316 -5.221 1.00 87.44 99 TYR A C 1
ATOM 777 O O . TYR A 1 99 ? 4.061 -9.077 -5.558 1.00 87.44 99 TYR A O 1
ATOM 785 N N . TYR A 1 100 ? 5.664 -8.470 -4.101 1.00 86.62 100 TYR A N 1
ATOM 786 C CA . TYR A 1 100 ? 5.472 -9.575 -3.173 1.00 86.62 100 TYR A CA 1
ATOM 787 C C . TYR A 1 100 ? 5.351 -9.075 -1.731 1.00 86.62 100 TYR A C 1
ATOM 789 O O . TYR A 1 100 ? 6.298 -8.559 -1.133 1.00 86.62 100 TYR A O 1
ATOM 797 N N . GLY A 1 101 ? 4.162 -9.207 -1.147 1.00 87.25 101 GLY A N 1
ATOM 798 C CA . GLY A 1 101 ? 3.869 -8.784 0.218 1.00 87.25 101 GLY A CA 1
ATOM 799 C C . GLY A 1 101 ? 4.362 -9.771 1.277 1.00 87.25 101 GLY A C 1
ATOM 800 O O . GLY A 1 101 ? 3.531 -10.467 1.860 1.00 87.25 101 GLY A O 1
ATOM 801 N N . LEU A 1 102 ? 5.670 -9.768 1.572 1.00 83.56 102 LEU A N 1
ATOM 802 C CA . LEU A 1 102 ? 6.325 -10.600 2.599 1.00 83.56 102 LEU A CA 1
ATOM 803 C C . LEU A 1 102 ? 5.479 -10.744 3.881 1.00 83.56 102 LEU A C 1
ATOM 805 O O . LEU A 1 102 ? 5.089 -11.847 4.251 1.00 83.56 102 LEU A O 1
ATOM 809 N N . ASN A 1 103 ? 5.088 -9.622 4.497 1.00 79.62 103 ASN A N 1
ATOM 810 C CA . ASN A 1 103 ? 4.237 -9.582 5.694 1.00 79.62 103 ASN A CA 1
ATOM 811 C C . ASN A 1 103 ? 3.148 -8.505 5.516 1.00 79.62 103 ASN A C 1
ATOM 813 O O . ASN A 1 103 ? 3.179 -7.738 4.552 1.00 79.62 103 ASN A O 1
ATOM 817 N N . SER A 1 104 ? 2.194 -8.394 6.449 1.00 77.88 104 SER A N 1
ATOM 818 C CA . SER A 1 104 ? 1.156 -7.342 6.427 1.00 77.88 104 SER A CA 1
ATOM 819 C C . SER A 1 104 ? 1.749 -5.937 6.239 1.00 77.88 104 SER A C 1
ATOM 821 O O . SER A 1 104 ? 1.235 -5.125 5.464 1.00 77.88 104 SER A O 1
ATOM 823 N N . ASN A 1 105 ? 2.908 -5.705 6.856 1.00 81.00 105 ASN A N 1
ATOM 824 C CA . ASN A 1 105 ? 3.593 -4.418 6.872 1.00 81.00 105 ASN A CA 1
ATOM 825 C C . ASN A 1 105 ? 4.855 -4.355 6.003 1.00 81.00 105 ASN A C 1
ATOM 827 O O . ASN A 1 105 ? 5.455 -3.286 5.937 1.00 81.00 105 ASN A O 1
ATOM 83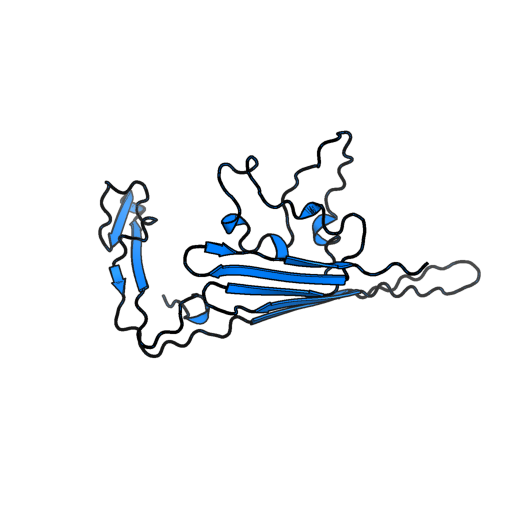1 N N . LEU A 1 106 ? 5.254 -5.439 5.326 1.00 83.31 106 LEU A N 1
ATOM 832 C CA . LEU A 1 106 ? 6.504 -5.513 4.558 1.00 83.31 106 LEU A CA 1
ATOM 833 C C . LEU A 1 106 ? 6.247 -5.966 3.121 1.00 83.31 106 LEU A C 1
ATOM 835 O O . LEU A 1 106 ? 5.488 -6.901 2.877 1.00 83.31 106 LEU A O 1
ATOM 839 N N . THR A 1 107 ? 6.858 -5.297 2.148 1.00 84.88 107 THR A N 1
ATOM 840 C CA . THR A 1 107 ? 6.680 -5.604 0.724 1.00 84.88 107 THR A CA 1
ATOM 841 C C . THR A 1 107 ? 8.014 -5.555 -0.006 1.00 84.88 107 THR A C 1
ATOM 843 O O . THR A 1 107 ? 8.800 -4.627 0.178 1.00 84.88 107 THR A O 1
ATOM 846 N N . LEU A 1 108 ? 8.251 -6.575 -0.823 1.00 86.06 108 LEU A N 1
ATOM 847 C CA . LEU A 1 108 ? 9.344 -6.686 -1.773 1.00 86.06 108 LEU A CA 1
ATOM 848 C C . LEU A 1 108 ? 8.832 -6.252 -3.148 1.00 86.06 108 LEU A C 1
ATOM 850 O O . LEU A 1 108 ? 7.755 -6.664 -3.572 1.00 86.06 108 LEU A O 1
ATOM 854 N N . ASN A 1 109 ? 9.604 -5.422 -3.831 1.00 86.38 109 ASN A N 1
ATOM 855 C CA . ASN A 1 109 ? 9.362 -5.006 -5.200 1.00 86.38 109 ASN A CA 1
ATOM 856 C C . ASN A 1 109 ? 10.608 -5.313 -6.030 1.00 86.38 109 ASN A C 1
ATOM 858 O O . ASN A 1 109 ? 11.719 -4.914 -5.666 1.00 86.38 109 ASN A O 1
ATOM 862 N N . LEU A 1 110 ? 10.413 -6.052 -7.111 1.00 86.69 110 LEU A N 1
ATOM 863 C CA . LEU A 1 110 ? 11.430 -6.445 -8.069 1.00 86.69 110 LEU A CA 1
ATOM 864 C C . LEU A 1 110 ? 11.025 -5.898 -9.426 1.00 86.69 110 LEU A C 1
ATOM 866 O O . LEU A 1 110 ? 9.876 -6.034 -9.831 1.00 86.69 110 LEU A O 1
ATOM 870 N N . THR A 1 111 ? 11.976 -5.302 -10.124 1.00 82.50 111 THR A N 1
ATOM 871 C CA . THR A 1 111 ? 11.770 -4.795 -11.472 1.00 82.50 111 THR A CA 1
ATOM 872 C C . THR A 1 111 ? 12.903 -5.256 -12.370 1.00 82.50 111 THR A C 1
ATOM 874 O O . THR A 1 111 ? 14.067 -5.261 -11.954 1.00 82.50 111 THR A O 1
ATOM 877 N N . TYR A 1 112 ? 12.561 -5.671 -13.583 1.00 84.00 112 TYR A N 1
ATOM 878 C CA . TYR A 1 112 ? 13.503 -6.097 -14.607 1.00 84.00 112 TYR A CA 1
ATOM 879 C C . TYR A 1 112 ? 13.194 -5.394 -15.923 1.00 84.00 112 TYR A C 1
ATOM 881 O O . TYR A 1 112 ? 12.058 -5.417 -16.394 1.00 84.00 112 TYR A O 1
ATOM 889 N N . ASN A 1 113 ? 14.228 -4.778 -16.492 1.00 78.62 113 ASN A N 1
ATOM 890 C CA . ASN A 1 113 ? 14.226 -4.030 -17.744 1.00 78.62 113 ASN A CA 1
ATOM 891 C C . ASN A 1 113 ? 13.096 -2.992 -17.868 1.00 78.62 113 ASN A C 1
ATOM 893 O O . ASN A 1 113 ? 12.629 -2.721 -18.968 1.00 78.62 113 ASN A O 1
ATOM 897 N N . THR A 1 114 ? 12.638 -2.428 -16.744 1.00 68.06 114 THR A N 1
ATOM 898 C CA . THR A 1 114 ? 11.608 -1.381 -16.724 1.00 68.06 114 THR A CA 1
ATOM 899 C C . THR A 1 114 ? 12.095 -0.130 -17.437 1.00 68.06 114 THR A C 1
ATOM 901 O O . THR A 1 114 ? 13.163 0.409 -17.127 1.00 68.06 114 THR A O 1
ATOM 904 N N . ASP A 1 115 ? 11.315 0.323 -18.415 1.00 62.34 115 ASP A N 1
ATOM 905 C CA . ASP A 1 115 ? 11.589 1.578 -19.090 1.00 62.34 115 ASP A CA 1
ATOM 906 C C . ASP A 1 115 ? 11.169 2.737 -18.178 1.00 62.34 115 ASP A C 1
ATOM 908 O O . ASP A 1 115 ? 10.029 3.207 -18.158 1.00 62.34 115 ASP A O 1
ATOM 912 N N . PHE A 1 116 ? 12.124 3.192 -17.370 1.00 57.06 116 PHE A N 1
ATOM 913 C CA . PHE A 1 116 ? 11.953 4.378 -16.545 1.00 57.06 116 PHE A CA 1
ATOM 914 C C . PHE A 1 116 ? 11.823 5.665 -17.369 1.00 57.06 116 PHE A C 1
ATOM 916 O O . PHE A 1 116 ? 11.292 6.642 -16.841 1.00 57.06 116 PHE A O 1
ATOM 923 N N . ALA A 1 117 ? 12.286 5.674 -18.623 1.00 48.97 117 ALA A N 1
ATOM 924 C CA . ALA A 1 117 ? 12.268 6.843 -19.491 1.00 48.97 117 ALA A CA 1
ATOM 925 C C . ALA A 1 117 ? 10.892 7.057 -20.145 1.00 48.97 117 ALA A C 1
ATOM 927 O O . ALA A 1 117 ? 10.468 8.204 -20.283 1.00 48.97 117 ALA A O 1
ATOM 928 N N . GLN A 1 118 ? 10.135 5.997 -20.453 1.00 48.47 118 GLN A N 1
ATOM 929 C CA . GLN A 1 118 ? 8.785 6.123 -21.028 1.00 48.47 118 GLN A CA 1
ATOM 930 C C . GLN A 1 118 ? 7.763 6.796 -20.099 1.00 48.47 118 GLN A C 1
ATOM 932 O O . GLN A 1 118 ? 6.911 7.549 -20.561 1.00 48.47 118 GLN A O 1
ATOM 937 N N . VAL A 1 119 ? 7.859 6.591 -18.780 1.00 50.00 119 VAL A N 1
ATOM 938 C CA . VAL A 1 119 ? 6.984 7.266 -17.796 1.00 50.00 119 VAL A CA 1
ATOM 939 C C . VAL A 1 119 ? 7.307 8.769 -17.665 1.00 50.00 119 VAL A C 1
ATOM 941 O O . VAL A 1 119 ? 6.482 9.552 -17.180 1.00 50.00 119 VAL A O 1
ATOM 944 N N . GLU A 1 120 ? 8.500 9.193 -18.090 1.00 46.84 120 GLU A N 1
ATOM 945 C CA . GLU A 1 120 ? 9.026 10.555 -17.923 1.00 46.84 120 GLU A CA 1
ATOM 946 C C . GLU A 1 120 ? 9.059 11.385 -19.223 1.00 46.84 120 GLU A C 1
ATOM 948 O O . GLU A 1 120 ? 9.307 12.591 -19.152 1.00 46.84 120 GLU A O 1
ATOM 953 N N . ALA A 1 121 ? 8.753 10.785 -20.381 1.00 46.78 121 ALA A N 1
ATOM 954 C CA . ALA A 1 121 ? 8.959 11.370 -21.713 1.00 46.78 121 ALA A CA 1
ATOM 955 C C . ALA A 1 121 ? 8.151 12.649 -22.031 1.00 46.78 121 ALA A C 1
ATOM 957 O O . ALA A 1 121 ? 8.412 13.297 -23.040 1.00 46.78 121 ALA A O 1
ATOM 958 N N . ASP A 1 122 ? 7.227 13.080 -21.170 1.00 47.31 122 ASP A N 1
ATOM 959 C CA . ASP A 1 122 ? 6.335 14.198 -21.498 1.00 47.31 122 ASP A CA 1
ATOM 960 C C . ASP A 1 122 ? 6.880 15.603 -21.203 1.00 47.31 122 ASP A C 1
ATOM 962 O O . ASP A 1 122 ? 6.215 16.574 -21.550 1.00 47.31 122 ASP A O 1
ATOM 966 N N . ASN A 1 123 ? 8.033 15.795 -20.545 1.00 45.62 123 ASN A N 1
ATOM 967 C CA . ASN A 1 123 ? 8.512 17.162 -20.262 1.00 45.62 123 ASN A CA 1
ATOM 968 C C . ASN A 1 123 ? 10.040 17.295 -20.185 1.00 45.62 123 ASN A C 1
ATOM 970 O O . ASN A 1 123 ? 10.610 17.434 -19.099 1.00 45.62 123 ASN A O 1
ATOM 974 N N . ALA A 1 124 ? 10.709 17.365 -21.335 1.00 45.47 124 ALA A N 1
ATOM 975 C CA . ALA A 1 124 ? 12.070 17.889 -21.400 1.00 45.47 124 ALA A CA 1
ATOM 976 C C . ALA A 1 124 ? 12.058 19.398 -21.072 1.00 45.47 124 ALA A C 1
ATOM 978 O O . ALA A 1 124 ? 11.715 20.225 -21.913 1.00 45.47 124 ALA A O 1
ATOM 979 N N . LYS A 1 125 ? 12.416 19.785 -19.838 1.00 46.88 125 LYS A N 1
ATOM 980 C CA . LYS A 1 125 ? 12.732 21.189 -19.515 1.00 46.88 125 LYS A CA 1
ATOM 981 C C . LYS A 1 125 ? 14.238 21.357 -19.421 1.00 46.88 125 LYS A C 1
ATOM 983 O O . LYS A 1 125 ? 14.880 20.715 -18.595 1.00 46.88 125 LYS A O 1
ATOM 988 N N . ILE A 1 126 ? 14.779 22.261 -20.230 1.00 50.16 126 ILE A N 1
ATOM 989 C CA . ILE A 1 126 ? 16.192 22.630 -20.187 1.00 50.16 126 ILE A CA 1
ATOM 990 C C . ILE A 1 126 ? 16.455 23.332 -18.848 1.00 50.16 126 ILE A C 1
ATOM 992 O O . ILE A 1 126 ? 15.856 24.365 -18.545 1.00 50.16 126 ILE A O 1
ATOM 996 N N . ASN A 1 127 ? 17.300 22.732 -18.007 1.00 44.12 127 ASN A N 1
ATOM 997 C CA . ASN A 1 127 ? 17.675 23.306 -16.719 1.00 44.12 127 ASN A CA 1
ATOM 998 C C . ASN A 1 127 ? 18.879 24.233 -16.893 1.00 44.12 127 ASN A C 1
ATOM 1000 O O . ASN A 1 127 ? 19.999 23.764 -17.066 1.00 44.12 127 ASN A O 1
ATOM 1004 N N . PHE A 1 128 ? 18.657 25.539 -16.796 1.00 51.31 128 PHE A N 1
ATOM 1005 C CA . PHE A 1 128 ? 19.728 26.539 -16.846 1.00 51.31 128 PHE A CA 1
ATOM 1006 C C . PHE A 1 128 ? 20.339 26.839 -15.466 1.00 51.31 128 PHE A C 1
ATOM 1008 O O . PHE A 1 128 ? 21.146 27.754 -15.328 1.00 51.31 128 PHE A O 1
ATOM 1015 N N . THR A 1 129 ? 19.951 26.095 -14.424 1.00 51.47 129 THR A N 1
ATOM 1016 C CA . THR A 1 129 ? 20.427 26.305 -13.052 1.00 51.47 129 THR A CA 1
ATOM 1017 C C . THR A 1 129 ? 21.241 25.118 -12.541 1.00 51.47 129 THR A C 1
ATOM 1019 O O . THR A 1 129 ? 21.038 23.970 -12.926 1.00 51.47 129 THR A O 1
ATOM 1022 N N . ARG A 1 130 ? 22.146 25.395 -11.601 1.00 44.53 130 ARG A N 1
ATOM 1023 C CA . ARG A 1 130 ? 22.985 24.408 -10.893 1.00 44.53 130 ARG A CA 1
ATOM 1024 C C . ARG A 1 130 ? 22.238 23.588 -9.830 1.00 44.53 130 ARG A C 1
ATOM 1026 O O . ARG A 1 130 ? 22.850 22.776 -9.140 1.00 44.53 130 ARG A O 1
ATOM 1033 N N . PHE A 1 131 ? 20.931 23.794 -9.687 1.00 48.47 131 PHE A N 1
ATOM 1034 C CA . PHE A 1 131 ? 20.072 23.043 -8.776 1.00 48.47 131 PHE A CA 1
ATOM 1035 C C . PHE A 1 131 ? 19.267 22.010 -9.564 1.00 48.47 131 PHE A C 1
ATOM 1037 O O . PHE A 1 131 ? 18.811 22.287 -10.669 1.00 48.47 131 PHE A O 1
ATOM 1044 N N . SER A 1 132 ? 19.093 20.804 -9.020 1.00 47.56 132 SER A N 1
ATOM 1045 C CA . SER A 1 132 ? 18.296 19.763 -9.677 1.00 47.56 132 SER A CA 1
ATOM 1046 C C . SER A 1 132 ? 16.829 20.192 -9.793 1.00 47.56 132 SER A C 1
ATOM 1048 O O . SER A 1 132 ? 16.233 20.637 -8.815 1.00 47.56 132 SER A O 1
ATOM 1050 N N . LEU A 1 133 ? 16.232 20.027 -10.977 1.00 48.06 133 LEU A N 1
ATOM 1051 C CA . LEU A 1 133 ? 14.799 20.247 -11.168 1.00 48.06 133 LEU A CA 1
ATOM 1052 C C . LEU A 1 133 ? 14.001 19.196 -10.384 1.00 48.06 133 LEU A C 1
ATOM 1054 O O . LEU A 1 133 ? 14.046 17.999 -10.679 1.00 48.06 133 LEU A O 1
ATOM 1058 N N . PHE A 1 134 ? 13.233 19.656 -9.399 1.00 50.81 134 PHE A N 1
ATOM 1059 C CA . PHE A 1 134 ? 12.217 18.851 -8.733 1.00 50.81 134 PHE A CA 1
ATOM 1060 C C . PHE A 1 134 ? 10.986 18.781 -9.640 1.00 50.81 134 PHE A C 1
ATOM 1062 O O . PHE A 1 134 ? 10.200 19.723 -9.709 1.00 50.81 134 PHE A O 1
ATOM 1069 N N . TYR A 1 135 ? 10.793 17.671 -10.342 1.00 55.72 135 TYR A N 1
ATOM 1070 C CA . TYR A 1 135 ? 9.463 17.286 -10.824 1.00 55.72 135 TYR A CA 1
ATOM 1071 C C . TYR A 1 135 ? 8.900 16.150 -9.937 1.00 55.72 135 TYR A C 1
ATOM 1073 O O . TYR A 1 135 ? 9.655 15.477 -9.225 1.00 55.72 135 TYR A O 1
ATOM 1081 N N . PRO A 1 136 ? 7.576 15.942 -9.933 1.00 50.91 136 PRO A N 1
ATOM 1082 C CA . PRO A 1 136 ? 6.971 14.844 -9.191 1.00 50.91 136 PRO A CA 1
ATOM 1083 C C . PRO A 1 136 ? 7.425 13.491 -9.762 1.00 50.91 136 PRO A C 1
ATOM 1085 O O . PRO A 1 136 ? 7.497 13.308 -10.978 1.00 50.91 136 PRO A O 1
ATOM 1088 N N . GLU A 1 137 ? 7.777 12.550 -8.891 1.00 59.34 137 GLU A N 1
ATOM 1089 C CA . GLU A 1 137 ? 8.027 11.156 -9.269 1.00 59.34 137 GLU A CA 1
ATOM 1090 C C . GLU A 1 137 ? 6.717 10.515 -9.754 1.00 59.34 137 GLU A C 1
ATOM 1092 O O . GLU A 1 137 ? 5.685 10.672 -9.107 1.00 59.34 137 GLU A O 1
ATOM 1097 N N . LYS A 1 138 ? 6.741 9.829 -10.901 1.00 56.50 138 LYS A N 1
ATOM 1098 C CA . LYS A 1 138 ? 5.552 9.217 -11.526 1.00 56.50 138 LYS A CA 1
ATOM 1099 C C . LYS A 1 138 ? 5.623 7.692 -11.581 1.00 56.50 138 LYS A C 1
ATOM 1101 O O . LYS A 1 138 ? 4.607 7.036 -11.794 1.00 56.50 138 LYS A O 1
ATOM 1106 N N . ARG A 1 139 ? 6.801 7.110 -11.365 1.00 65.31 139 ARG A N 1
ATOM 1107 C CA . ARG A 1 139 ? 7.021 5.669 -11.445 1.00 65.31 139 ARG A CA 1
ATOM 1108 C C . ARG A 1 139 ? 6.438 4.976 -10.217 1.00 65.31 139 ARG A C 1
ATOM 1110 O O . ARG A 1 139 ? 6.818 5.265 -9.078 1.00 65.31 139 ARG A O 1
ATOM 1117 N N . GLU A 1 140 ? 5.551 4.011 -10.447 1.00 57.50 140 GLU A N 1
ATOM 1118 C CA . GLU A 1 140 ? 4.828 3.281 -9.394 1.00 57.50 140 GLU A CA 1
ATOM 1119 C C . GLU A 1 140 ? 5.787 2.601 -8.393 1.00 57.50 140 GLU A C 1
ATOM 1121 O O . GLU A 1 140 ? 5.523 2.570 -7.186 1.00 57.50 140 GLU A O 1
ATOM 1126 N N . PHE A 1 141 ? 6.957 2.153 -8.869 1.00 54.97 141 PHE A N 1
ATOM 1127 C CA . PHE A 1 141 ? 8.049 1.606 -8.055 1.00 54.97 141 PHE A CA 1
ATOM 1128 C C . PHE A 1 141 ? 8.503 2.551 -6.925 1.00 54.97 141 PHE A C 1
ATOM 1130 O O . PHE A 1 141 ? 8.787 2.114 -5.802 1.00 54.97 141 PHE A O 1
ATOM 1137 N N . PHE A 1 142 ? 8.560 3.854 -7.204 1.00 57.34 142 PHE A N 1
ATOM 1138 C CA . PHE A 1 142 ? 9.041 4.876 -6.275 1.00 57.34 142 PHE A CA 1
ATOM 1139 C C . PHE A 1 142 ? 7.899 5.555 -5.515 1.00 57.34 142 PHE A C 1
ATOM 1141 O O . PHE A 1 142 ? 8.055 5.856 -4.330 1.00 57.34 142 PHE A O 1
ATOM 1148 N N . LEU A 1 143 ? 6.737 5.705 -6.157 1.00 59.00 143 LEU A N 1
ATOM 1149 C CA . LEU A 1 143 ? 5.522 6.253 -5.551 1.00 59.00 143 LEU A CA 1
ATOM 1150 C C . LEU A 1 143 ? 4.947 5.372 -4.441 1.00 59.00 143 LEU A C 1
ATOM 1152 O O . LEU A 1 143 ? 4.374 5.883 -3.474 1.00 59.00 143 LEU A O 1
ATOM 1156 N N . THR A 1 144 ? 5.098 4.052 -4.545 1.00 56.84 144 THR A N 1
ATOM 1157 C CA . THR A 1 144 ? 4.513 3.145 -3.557 1.00 56.84 144 THR A CA 1
ATOM 1158 C C . THR A 1 144 ? 5.102 3.407 -2.169 1.00 56.84 144 THR A C 1
ATOM 1160 O O . THR A 1 144 ? 6.308 3.279 -1.948 1.00 56.84 144 THR A O 1
ATOM 1163 N N . ARG A 1 145 ? 4.228 3.785 -1.221 1.00 58.69 145 ARG A N 1
ATOM 1164 C CA . ARG A 1 145 ? 4.581 4.155 0.162 1.00 58.69 145 ARG A CA 1
ATOM 1165 C C . ARG A 1 145 ? 5.623 5.283 0.274 1.00 58.69 145 ARG A C 1
ATOM 1167 O O . ARG A 1 145 ? 6.259 5.408 1.316 1.00 58.69 145 ARG A O 1
ATOM 1174 N N . SER A 1 146 ? 5.746 6.161 -0.727 1.00 58.31 146 SER A N 1
ATOM 1175 C CA . SER A 1 146 ? 6.596 7.365 -0.646 1.00 58.31 146 SER A CA 1
ATOM 1176 C C . SER A 1 146 ? 6.248 8.243 0.564 1.00 58.31 146 SER A C 1
ATOM 1178 O O . SER A 1 146 ? 7.138 8.751 1.238 1.00 58.31 146 SER A O 1
ATOM 1180 N N . LYS A 1 147 ? 4.958 8.305 0.925 1.00 58.88 147 LYS A N 1
ATOM 1181 C CA . LYS A 1 147 ? 4.457 9.001 2.121 1.00 58.88 147 LYS A CA 1
ATOM 1182 C C . LYS A 1 147 ? 5.006 8.464 3.451 1.00 58.88 147 LYS A C 1
ATOM 1184 O O . LYS A 1 147 ? 5.003 9.209 4.417 1.00 58.88 147 LYS A O 1
ATOM 1189 N N . LEU A 1 148 ? 5.500 7.220 3.520 1.00 56.06 148 LEU A N 1
ATOM 1190 C CA . LEU A 1 148 ? 6.175 6.713 4.731 1.00 56.06 148 LEU A CA 1
ATOM 1191 C C . LEU A 1 148 ? 7.534 7.383 4.978 1.00 56.06 148 LEU A C 1
ATOM 1193 O O . LEU A 1 148 ? 8.059 7.291 6.084 1.00 56.06 148 LEU A O 1
ATOM 1197 N N . PHE A 1 149 ? 8.104 8.010 3.948 1.00 55.56 149 PHE A N 1
ATOM 1198 C CA . PHE A 1 149 ? 9.399 8.691 3.987 1.00 55.56 149 PHE A CA 1
ATOM 1199 C C . PHE A 1 149 ? 9.268 10.203 3.757 1.00 55.56 149 PHE A C 1
ATOM 1201 O O . PHE A 1 149 ? 10.278 10.900 3.671 1.00 55.56 149 PHE A O 1
ATOM 1208 N N . ALA A 1 150 ? 8.036 10.706 3.652 1.00 56.09 150 ALA A N 1
ATOM 1209 C CA . ALA A 1 150 ? 7.746 12.127 3.624 1.00 56.09 150 ALA A CA 1
ATOM 1210 C C . ALA A 1 150 ? 7.629 12.608 5.074 1.00 56.09 150 ALA A C 1
ATOM 1212 O O . ALA A 1 150 ? 6.657 12.294 5.760 1.00 56.09 150 ALA A O 1
ATOM 1213 N N . PHE A 1 151 ? 8.636 13.335 5.548 1.00 49.69 151 PHE A N 1
ATOM 1214 C CA . PHE A 1 151 ? 8.612 13.966 6.864 1.00 49.69 151 PHE A CA 1
ATOM 1215 C C . PHE A 1 151 ? 8.428 15.472 6.672 1.00 49.69 151 PHE A C 1
ATOM 1217 O O . PHE A 1 151 ? 9.100 16.070 5.844 1.00 49.69 151 PHE A O 1
ATOM 1224 N N . GLY A 1 152 ? 7.530 16.103 7.428 1.00 55.53 152 GLY A N 1
ATOM 1225 C CA . GLY A 1 152 ? 7.334 17.557 7.371 1.00 55.53 152 GLY A CA 1
ATOM 1226 C C . GLY A 1 152 ? 6.592 18.063 6.125 1.00 55.53 152 GLY A C 1
ATOM 1227 O O . GLY A 1 152 ? 5.777 17.359 5.531 1.00 55.53 152 GLY A O 1
ATOM 1228 N N . ASN A 1 153 ? 6.825 19.331 5.775 1.00 50.16 153 ASN A N 1
ATOM 1229 C CA . ASN A 1 153 ? 6.097 20.033 4.717 1.00 50.16 153 ASN A CA 1
ATOM 1230 C C . ASN A 1 153 ? 6.485 19.481 3.325 1.00 50.16 153 ASN A C 1
ATOM 1232 O O . ASN A 1 153 ? 7.686 19.325 3.054 1.00 50.16 153 ASN A O 1
ATOM 1236 N N . PRO A 1 154 ? 5.525 19.220 2.413 1.00 46.81 154 PRO A N 1
ATOM 1237 C CA . PRO A 1 154 ? 5.831 18.832 1.038 1.00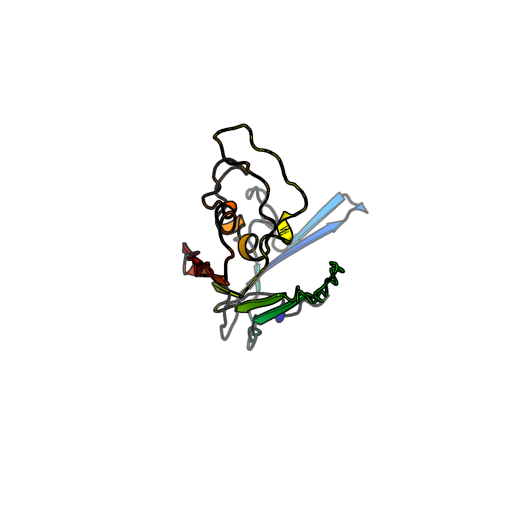 46.81 154 PRO A CA 1
ATOM 1238 C C . PRO A 1 154 ? 6.810 19.837 0.416 1.00 46.81 154 PRO A C 1
ATOM 1240 O O . PRO A 1 154 ? 6.572 21.040 0.499 1.00 46.81 154 PRO A O 1
ATOM 1243 N N . ARG A 1 155 ? 7.890 19.352 -0.219 1.00 49.62 155 ARG A N 1
ATOM 1244 C CA . ARG A 1 155 ? 8.998 20.136 -0.823 1.00 49.62 155 ARG A CA 1
ATOM 1245 C C . ARG A 1 155 ? 10.096 20.659 0.115 1.00 49.62 155 ARG A C 1
ATOM 1247 O O . ARG A 1 155 ? 11.034 21.269 -0.390 1.00 49.62 155 ARG A O 1
ATOM 1254 N N . GLN A 1 156 ? 10.025 20.435 1.428 1.00 45.62 156 GLN A N 1
ATOM 1255 C CA . GLN A 1 156 ? 11.074 20.893 2.360 1.00 45.62 156 GLN A CA 1
ATOM 1256 C C . GLN A 1 156 ? 11.967 19.755 2.873 1.00 45.62 156 GLN A C 1
ATOM 1258 O O . GLN A 1 156 ? 13.172 19.951 2.999 1.00 45.62 156 GLN A O 1
ATOM 1263 N N . THR A 1 157 ? 11.411 18.555 3.081 1.00 45.47 157 THR A N 1
ATOM 1264 C CA . THR A 1 157 ? 12.165 17.401 3.605 1.00 45.47 157 THR A CA 1
ATOM 1265 C C . THR A 1 157 ? 11.727 16.103 2.915 1.00 45.47 157 THR A C 1
ATOM 1267 O O . THR A 1 157 ? 11.087 15.227 3.492 1.00 45.47 157 THR A O 1
ATOM 1270 N N . GLU A 1 158 ? 12.071 15.967 1.633 1.00 49.50 158 GLU A N 1
ATOM 1271 C CA . GLU A 1 158 ? 12.048 14.672 0.944 1.00 49.50 158 GLU A CA 1
ATOM 1272 C C . GLU A 1 158 ? 13.427 14.021 1.093 1.00 49.50 158 GLU A C 1
ATOM 1274 O O . GLU A 1 158 ? 14.392 14.415 0.445 1.00 49.50 158 GLU A O 1
ATOM 1279 N N . ILE A 1 159 ? 13.531 13.012 1.963 1.00 52.97 159 ILE A N 1
ATOM 1280 C CA . ILE A 1 159 ? 14.796 12.299 2.242 1.00 52.97 159 ILE A CA 1
ATOM 1281 C C . ILE A 1 159 ? 15.268 11.496 1.014 1.00 52.97 159 ILE A C 1
ATOM 1283 O O . ILE A 1 159 ? 16.418 11.068 0.927 1.00 52.97 159 ILE A O 1
ATOM 1287 N N . PHE A 1 160 ? 14.384 11.286 0.038 1.00 55.56 160 PHE A N 1
ATOM 1288 C CA . PHE A 1 160 ? 14.633 10.411 -1.090 1.00 55.56 160 PHE A CA 1
ATOM 1289 C C . PHE A 1 160 ? 14.224 11.055 -2.417 1.00 55.56 160 PHE A C 1
ATOM 1291 O O . PHE A 1 160 ? 13.042 11.198 -2.717 1.00 55.56 160 PHE A O 1
ATOM 1298 N N . PHE A 1 161 ? 15.230 11.389 -3.229 1.00 58.09 161 PHE A N 1
ATOM 1299 C CA . PHE A 1 161 ? 15.065 11.903 -4.586 1.00 58.09 161 PHE A CA 1
ATOM 1300 C C . PHE A 1 161 ? 15.455 10.822 -5.604 1.00 58.09 161 PHE A C 1
ATOM 1302 O O . PHE A 1 161 ? 16.623 10.650 -5.959 1.00 58.09 161 PHE A O 1
ATOM 1309 N N . SER A 1 162 ? 14.463 10.070 -6.072 1.00 56.03 162 SER A N 1
ATOM 1310 C CA . SER A 1 162 ? 14.603 8.938 -7.004 1.00 56.03 162 SER A CA 1
ATOM 1311 C C . SER A 1 162 ? 15.092 9.318 -8.400 1.00 56.03 162 SER A C 1
ATOM 1313 O O . SER A 1 162 ? 15.537 8.455 -9.158 1.00 56.03 162 SER A O 1
ATOM 1315 N N . ARG A 1 163 ? 15.045 10.604 -8.754 1.00 57.16 163 ARG A N 1
ATOM 1316 C CA . ARG A 1 163 ? 15.319 11.068 -10.115 1.00 57.16 163 ARG A CA 1
ATOM 1317 C C . ARG A 1 163 ? 16.767 11.232 -10.511 1.00 57.16 163 ARG A C 1
ATOM 1319 O O . ARG A 1 163 ? 17.047 11.637 -11.623 1.00 57.16 163 ARG A O 1
ATOM 1326 N N . ARG A 1 164 ? 17.697 10.830 -9.651 1.00 55.97 164 ARG A N 1
ATOM 1327 C CA . ARG A 1 164 ? 19.083 10.580 -10.078 1.00 55.97 164 ARG A CA 1
ATOM 1328 C C . ARG A 1 164 ? 19.259 9.205 -10.735 1.00 55.97 164 ARG A C 1
ATOM 1330 O O . ARG A 1 164 ? 20.291 8.958 -11.345 1.00 55.97 164 ARG A O 1
ATOM 1337 N N . ILE A 1 165 ? 18.283 8.305 -10.598 1.00 51.53 165 ILE A N 1
ATOM 1338 C CA . ILE A 1 165 ? 18.396 6.900 -11.007 1.00 51.53 165 ILE A CA 1
ATOM 1339 C C . ILE A 1 165 ? 17.816 6.728 -12.413 1.00 51.53 165 ILE A C 1
ATOM 1341 O O . ILE A 1 165 ? 16.603 6.838 -12.586 1.00 51.53 165 ILE A O 1
ATOM 1345 N N . GLY A 1 166 ? 18.685 6.428 -13.385 1.00 49.97 166 GLY A N 1
ATOM 1346 C CA . GLY A 1 166 ? 18.313 6.167 -14.784 1.00 49.97 166 GLY A CA 1
ATOM 1347 C C . GLY A 1 166 ? 18.589 7.308 -15.772 1.00 49.97 166 GLY A C 1
ATOM 1348 O O . GLY A 1 166 ? 18.436 7.098 -16.964 1.00 49.97 166 GLY A O 1
ATOM 1349 N N . LEU A 1 167 ? 19.055 8.481 -15.315 1.00 52.81 167 LEU A N 1
ATOM 1350 C CA . LEU A 1 167 ? 19.315 9.636 -16.199 1.00 52.81 167 LEU A CA 1
ATOM 1351 C C . LEU A 1 167 ? 20.499 9.443 -17.165 1.00 52.81 167 LEU A C 1
ATOM 1353 O O . LEU A 1 167 ? 20.492 10.013 -18.248 1.00 52.81 167 LEU A O 1
ATOM 1357 N N . ASN A 1 168 ? 21.515 8.659 -16.779 1.00 51.62 168 ASN A N 1
ATOM 1358 C CA . ASN A 1 168 ? 22.761 8.507 -17.551 1.00 51.62 168 ASN A CA 1
ATOM 1359 C C . ASN A 1 168 ? 23.020 7.069 -18.037 1.00 51.62 168 ASN A C 1
ATOM 1361 O O . ASN A 1 168 ? 23.967 6.844 -18.790 1.00 51.62 168 ASN A O 1
ATOM 1365 N N . GLN A 1 169 ? 22.250 6.084 -17.560 1.00 56.72 169 GLN A N 1
ATOM 1366 C CA . GLN A 1 169 ? 22.459 4.659 -17.843 1.00 56.72 169 GLN A CA 1
ATOM 1367 C C . GLN A 1 169 ? 21.141 3.888 -17.748 1.00 56.72 169 GLN A C 1
ATOM 1369 O O . GLN A 1 169 ? 20.377 4.089 -16.801 1.00 56.72 169 GLN A O 1
ATOM 1374 N N . ASN A 1 170 ? 20.928 2.949 -18.673 1.00 63.09 170 ASN A N 1
ATOM 1375 C CA . ASN A 1 170 ? 19.777 2.051 -18.636 1.00 63.09 170 ASN A CA 1
ATOM 1376 C C . ASN A 1 170 ? 19.866 1.136 -17.410 1.00 63.09 170 ASN A C 1
ATOM 1378 O O . ASN A 1 170 ? 20.839 0.394 -17.221 1.00 63.09 170 ASN A O 1
ATOM 1382 N N . VAL A 1 171 ? 18.842 1.204 -16.562 1.00 64.50 171 VAL A N 1
ATOM 1383 C CA . VAL A 1 171 ? 18.717 0.335 -15.394 1.00 64.50 171 VAL A CA 1
ATOM 1384 C C . VAL A 1 171 ? 18.206 -1.018 -15.873 1.00 64.50 171 VAL A C 1
ATOM 1386 O O . VAL A 1 171 ? 17.093 -1.124 -16.371 1.00 64.50 171 VAL A O 1
ATOM 1389 N N . LEU A 1 172 ? 19.021 -2.060 -15.714 1.00 76.12 172 LEU A N 1
ATOM 1390 C CA . LEU A 1 172 ? 18.649 -3.425 -16.091 1.00 76.12 172 LEU A CA 1
ATOM 1391 C C . LEU A 1 172 ? 17.625 -4.010 -15.115 1.00 76.12 172 LEU A C 1
ATOM 1393 O O . LEU A 1 172 ? 16.813 -4.852 -15.479 1.00 76.12 172 LEU A O 1
ATOM 1397 N N . GLY A 1 173 ? 17.673 -3.586 -13.856 1.00 80.81 173 GLY A N 1
ATOM 1398 C CA . GLY A 1 173 ? 16.722 -4.030 -12.854 1.00 80.81 173 GLY A CA 1
ATOM 1399 C C . GLY A 1 173 ? 16.958 -3.402 -11.491 1.00 80.81 173 GLY A C 1
ATOM 1400 O O . GLY A 1 173 ? 17.989 -2.774 -11.224 1.00 80.81 173 GLY A O 1
ATOM 1401 N N . GLY A 1 174 ? 15.978 -3.582 -10.618 1.00 80.94 174 GLY A N 1
ATOM 1402 C CA . GLY A 1 174 ? 15.949 -3.007 -9.285 1.00 80.94 174 GLY A CA 1
ATOM 1403 C C . GLY A 1 174 ? 15.256 -3.913 -8.285 1.00 80.94 174 GLY A C 1
ATOM 1404 O O . GLY A 1 174 ? 14.273 -4.581 -8.588 1.00 80.94 174 GLY A O 1
ATOM 1405 N N . THR A 1 175 ? 15.758 -3.895 -7.059 1.00 83.75 175 THR A N 1
ATOM 1406 C CA . THR A 1 175 ? 15.139 -4.545 -5.911 1.00 83.75 175 THR A CA 1
ATOM 1407 C C . THR A 1 175 ? 14.922 -3.506 -4.829 1.00 83.75 175 THR A C 1
ATOM 1409 O O . THR A 1 175 ? 15.837 -2.768 -4.462 1.00 83.75 175 THR A O 1
ATOM 1412 N N . ARG A 1 176 ? 13.719 -3.466 -4.266 1.00 81.75 176 ARG A N 1
ATOM 1413 C CA . ARG A 1 176 ? 13.393 -2.625 -3.117 1.00 81.75 176 ARG A CA 1
ATOM 1414 C C . ARG A 1 176 ? 12.575 -3.415 -2.119 1.00 81.75 176 ARG A C 1
ATOM 1416 O O . ARG A 1 176 ? 11.620 -4.088 -2.483 1.00 81.75 176 ARG A O 1
ATOM 1423 N N . ILE A 1 177 ? 12.915 -3.278 -0.847 1.00 82.25 177 ILE A N 1
ATOM 1424 C CA . ILE A 1 177 ? 12.089 -3.756 0.257 1.00 82.25 177 ILE A CA 1
ATOM 1425 C C . ILE A 1 177 ? 11.625 -2.523 1.013 1.00 82.25 177 ILE A C 1
ATOM 1427 O O . ILE A 1 177 ? 12.439 -1.674 1.364 1.00 82.25 177 ILE A O 1
ATOM 1431 N N . PHE A 1 178 ? 10.326 -2.396 1.256 1.00 80.94 178 PHE A N 1
ATOM 1432 C CA . PHE A 1 178 ? 9.774 -1.271 2.001 1.00 80.94 178 PHE A CA 1
ATOM 1433 C C . PHE A 1 178 ? 8.649 -1.717 2.926 1.00 80.94 178 PHE A C 1
ATOM 1435 O O . PHE A 1 178 ? 7.854 -2.603 2.601 1.00 80.94 178 PHE A O 1
ATOM 1442 N N . GLY A 1 179 ? 8.580 -1.093 4.096 1.00 78.12 179 GLY A N 1
ATOM 1443 C CA . GLY A 1 179 ? 7.603 -1.459 5.104 1.00 78.12 179 GLY A CA 1
ATOM 1444 C C . GLY A 1 179 ? 7.979 -1.021 6.507 1.00 78.12 179 GLY A C 1
ATOM 1445 O O . GLY A 1 179 ? 8.912 -0.246 6.705 1.00 78.12 179 GLY A O 1
ATOM 1446 N N . GLN A 1 180 ? 7.251 -1.545 7.483 1.00 76.06 180 GLN A N 1
ATOM 1447 C CA . GLN A 1 180 ? 7.539 -1.352 8.900 1.00 76.06 180 GLN A CA 1
ATOM 1448 C C . GLN A 1 180 ? 7.975 -2.677 9.521 1.00 76.06 180 GLN A C 1
ATOM 1450 O O . GLN A 1 180 ? 7.336 -3.709 9.315 1.00 76.06 180 GLN A O 1
ATOM 1455 N N . ILE A 1 181 ? 9.074 -2.633 10.274 1.00 78.06 181 ILE A N 1
ATOM 1456 C CA . ILE A 1 181 ? 9.549 -3.737 11.111 1.00 78.06 181 ILE A CA 1
ATOM 1457 C C . ILE A 1 181 ? 9.521 -3.234 12.555 1.00 78.06 181 ILE A C 1
ATOM 1459 O O . ILE A 1 181 ? 10.312 -2.366 12.936 1.00 78.06 181 ILE A O 1
ATOM 1463 N N . GLY A 1 182 ? 8.577 -3.745 13.347 1.00 78.75 182 GLY A N 1
ATOM 1464 C CA . GLY A 1 182 ? 8.273 -3.194 14.668 1.00 78.75 182 GLY A CA 1
ATOM 1465 C C . GLY A 1 182 ? 7.782 -1.746 14.564 1.00 78.75 182 GLY A C 1
ATOM 1466 O O . GLY A 1 182 ? 6.929 -1.440 13.737 1.00 78.75 182 GLY A O 1
ATOM 1467 N N . LYS A 1 183 ? 8.354 -0.846 15.374 1.00 74.06 183 LYS A N 1
ATOM 1468 C CA . LYS A 1 183 ? 8.025 0.594 15.370 1.00 74.06 183 LYS A CA 1
ATOM 1469 C C . LYS A 1 183 ? 8.753 1.398 14.281 1.00 74.06 183 LYS A C 1
ATOM 1471 O O . LYS A 1 183 ? 8.502 2.589 14.137 1.00 74.06 183 LYS A O 1
ATOM 1476 N N . ASN A 1 184 ? 9.655 0.767 13.524 1.00 71.44 184 ASN A N 1
ATOM 1477 C CA . ASN A 1 184 ? 10.561 1.462 12.613 1.00 71.44 184 ASN A CA 1
ATOM 1478 C C . ASN A 1 184 ? 10.185 1.217 11.147 1.00 71.44 184 ASN A C 1
ATOM 1480 O O . ASN A 1 184 ? 10.108 0.070 10.696 1.00 71.44 184 ASN A O 1
ATOM 1484 N N . SER A 1 185 ? 10.026 2.296 10.380 1.00 72.19 185 SER A N 1
ATOM 1485 C CA . SER A 1 185 ? 9.925 2.241 8.917 1.00 72.19 185 SER A CA 1
ATOM 1486 C C . SER A 1 185 ? 11.301 1.963 8.303 1.00 72.19 185 SER A C 1
ATOM 1488 O O . SER A 1 185 ? 12.277 2.637 8.628 1.00 72.19 185 SER A O 1
ATOM 1490 N N . LYS A 1 186 ? 11.393 0.981 7.401 1.00 76.88 186 LYS A N 1
ATOM 1491 C CA . LYS A 1 186 ? 12.618 0.633 6.664 1.00 76.88 186 LYS A CA 1
ATOM 1492 C C . LYS A 1 186 ? 12.340 0.554 5.165 1.00 76.88 186 LYS A C 1
ATOM 1494 O O . LYS A 1 186 ? 11.244 0.185 4.743 1.00 76.88 186 LYS A O 1
ATOM 1499 N N . GLY A 1 187 ? 13.344 0.901 4.363 1.00 73.81 187 GLY A N 1
ATOM 1500 C CA . GLY A 1 187 ? 13.203 1.010 2.911 1.00 73.81 187 GLY A CA 1
ATOM 1501 C C . GLY A 1 187 ? 14.478 0.777 2.095 1.00 73.81 187 GLY A C 1
ATOM 1502 O O . GLY A 1 187 ? 14.759 1.631 1.256 1.00 73.81 187 GLY A O 1
ATOM 1503 N N . PRO A 1 188 ? 15.289 -0.280 2.325 1.00 76.44 188 PRO A N 1
ATOM 1504 C CA . PRO A 1 188 ? 16.487 -0.506 1.517 1.00 76.44 188 PRO A CA 1
ATOM 1505 C C . PRO A 1 188 ? 16.135 -0.763 0.043 1.00 76.44 188 PRO A C 1
ATOM 1507 O O . PRO A 1 188 ? 15.162 -1.452 -0.279 1.00 76.44 188 PRO A O 1
ATOM 1510 N N . PHE A 1 189 ? 16.952 -0.229 -0.862 1.00 73.19 189 PHE A N 1
ATOM 1511 C CA . PHE A 1 189 ? 16.824 -0.424 -2.304 1.00 73.19 189 PHE A CA 1
ATOM 1512 C C . PHE A 1 189 ? 18.200 -0.612 -2.953 1.00 73.19 189 PHE A C 1
ATOM 1514 O O . PHE A 1 189 ? 19.200 -0.086 -2.466 1.00 73.19 189 PHE A O 1
ATOM 1521 N N . LYS A 1 190 ? 18.250 -1.356 -4.060 1.00 75.94 190 LYS A N 1
ATOM 1522 C CA . LYS A 1 190 ? 19.445 -1.604 -4.876 1.00 75.94 190 LYS A CA 1
ATOM 1523 C C . LYS A 1 190 ? 19.046 -1.666 -6.352 1.00 75.94 190 LYS A C 1
ATOM 1525 O O . LYS A 1 190 ? 17.996 -2.214 -6.670 1.00 75.94 190 LYS A O 1
ATOM 1530 N N . TYR A 1 191 ? 19.893 -1.154 -7.242 1.00 73.38 191 TYR A N 1
ATOM 1531 C CA . TYR A 1 191 ? 19.710 -1.241 -8.696 1.00 73.38 191 TYR A CA 1
ATOM 1532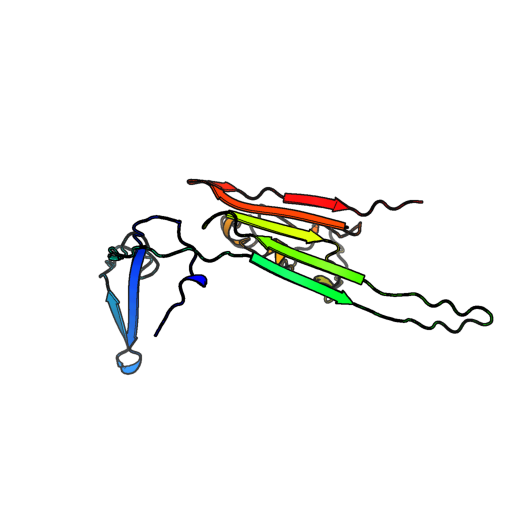 C C . TYR A 1 191 ? 20.970 -1.781 -9.361 1.00 73.38 191 TYR A C 1
ATOM 1534 O O . TYR A 1 191 ? 22.067 -1.644 -8.814 1.00 73.38 191 TYR A O 1
ATOM 1542 N N . SER A 1 192 ? 20.796 -2.385 -10.532 1.00 71.81 192 SER A N 1
ATOM 1543 C CA . SER A 1 192 ? 21.880 -2.825 -11.404 1.00 71.81 192 SER A CA 1
ATOM 1544 C C . SER A 1 192 ? 21.744 -2.147 -12.762 1.00 71.81 192 SER A C 1
ATOM 1546 O O . SER A 1 192 ? 20.647 -2.068 -13.316 1.00 71.81 192 SER A O 1
ATOM 1548 N N . TYR A 1 193 ? 22.858 -1.660 -13.297 1.00 70.44 193 TYR A N 1
ATOM 1549 C CA . TYR A 1 193 ? 22.909 -0.984 -14.590 1.00 70.44 193 TYR A CA 1
ATOM 1550 C C . TYR A 1 193 ? 23.357 -1.956 -15.679 1.00 70.44 193 TYR A C 1
ATOM 1552 O O . TYR A 1 193 ? 24.148 -2.869 -15.421 1.00 70.44 193 TYR A O 1
ATOM 1560 N N . LYS A 1 194 ? 22.862 -1.762 -16.904 1.00 56.06 194 LYS A N 1
ATOM 1561 C CA . LYS A 1 194 ? 23.364 -2.494 -18.070 1.00 56.06 194 LYS A CA 1
ATOM 1562 C C . LYS A 1 194 ? 24.790 -2.010 -18.345 1.00 56.06 194 LYS A C 1
ATOM 1564 O O . LYS A 1 194 ? 25.015 -0.818 -18.548 1.00 56.06 194 LYS A O 1
ATOM 1569 N N . ARG A 1 195 ? 25.764 -2.922 -18.294 1.00 46.81 195 ARG A N 1
ATOM 1570 C CA . ARG A 1 195 ? 27.164 -2.608 -18.597 1.00 46.81 195 ARG A CA 1
ATOM 1571 C C . ARG A 1 195 ? 27.233 -2.248 -20.087 1.00 46.81 195 ARG A C 1
ATOM 1573 O O . ARG A 1 195 ? 26.822 -3.051 -20.917 1.00 46.81 195 ARG A O 1
ATOM 1580 N N . ARG A 1 196 ? 27.675 -1.031 -20.416 1.00 40.25 196 ARG A N 1
ATOM 1581 C CA . ARG A 1 196 ? 28.043 -0.677 -21.793 1.00 40.25 196 ARG A CA 1
ATOM 1582 C C . ARG A 1 196 ? 29.357 -1.394 -22.087 1.00 40.25 196 ARG A C 1
ATOM 1584 O O . ARG A 1 196 ? 30.372 -1.050 -21.483 1.00 40.25 196 ARG A O 1
ATOM 1591 N N . GLU A 1 197 ? 29.305 -2.430 -22.913 1.00 41.69 197 GLU A N 1
ATOM 1592 C CA . GLU A 1 197 ? 30.504 -2.939 -23.578 1.00 41.69 197 GLU A CA 1
ATOM 1593 C C . GLU A 1 197 ? 30.851 -1.964 -24.708 1.00 41.69 197 GLU A C 1
ATOM 1595 O O . GLU A 1 197 ? 29.948 -1.404 -25.338 1.00 41.69 197 GLU A O 1
ATOM 1600 N N . TRP A 1 198 ? 32.143 -1.668 -24.828 1.00 40.06 198 TRP A N 1
ATOM 1601 C CA . TRP A 1 198 ? 32.731 -0.763 -25.812 1.00 40.06 198 TRP A CA 1
ATOM 1602 C C . TRP A 1 198 ? 33.291 -1.605 -26.947 1.00 40.06 198 TRP A C 1
ATOM 1604 O O . TRP A 1 198 ? 33.859 -2.673 -26.617 1.00 40.06 198 TRP A O 1
#

pLDDT: mean 71.22, std 16.1, range [40.06, 95.5]

Sequence (198 aa):
MAIPWNTLRFPSEDELTMGLAVKRYINRKNESVMWPHIGLEYSSDVYQVSQYANLTGLKNIKRGNDIKFKPFGIAGAQEQITDNENISDDLGSAGADLYYGLNSNLTLNLTYNTDFAQVEADNAKINFTRFSLFYPEKREFFLTRSKLFAFGNPRQTEIFFSRRIGLNQNVLGGTRIFGQIGKNSKGPFKYSYKRREW

Foldseek 3Di:
DDDDLQVAQDFDDQKDKAFDKDWDQDVVVRDIDIPPDDDPVPVCGVNPSVPGDIDTPPGPDDHDWPKDKAKDKDWDWDFDDDPPDGDTDTPIDIWMWIWGAPHSFKIKIKIFQDPLCVQVVPDDDDDPDPDDDDDDDRDPVCPVPQVVQDDDDPPPDRVDDCVVPCPPFRWRMKMWMWGDDPPDTDIDIDTDTDDDDD

Secondary structure (DSSP, 8-state):
----GGGS-----SEEEEEE-EEEEEGGGTEEEEESPPPTTSTTGGG-GGG-EEEEEEES-PPPP-EEEEEEEE--EEEEEETTEEEEEE--EEEEEEEEEEETTEEEEEEES--TTTTTTT------SSSPP-PPP--HHHHTTGGGSB-SSTTT-BS--GGGSSSSS-EEEEEEEEEEETTEEE--EEEEEPP---

Radius of gyration: 23.96 Å; chains: 1; bounding box: 63×45×74 Å